Protein AF-A0AAV1Z9W9-F1 (afdb_monomer)

Organism: NCBI:txid280406

pLDDT: mean 79.76, std 20.32, range [26.27, 97.75]

Sequence (207 aa):
MHVKSSRESFGFSMNRQCDILSGLMAEARPITIDEACSLRYLLFGNLKKTFTSGWTEQSFHFRSVPPYGFFQKRPGPCGVLAAVQAFVIYELLYGPSRIKADSGIIKLTQNEKRDALARALTSILWQAGDGTNALVAIRSRRIVLNAPPTTDILEPDGILEYVKLIYFECKVCLLDYYRNFINQVQDLILQRSREQRIISLQVRRFI

InterPro domains:
  IPR025257 Deubiquitinating enzyme MINDY-3/4, conserved domain [PF13898] (40-175)
  IPR025257 Deubiquitinating enzyme MINDY-3/4, conserved domain [SM01174] (40-203)
  IPR039785 Deubiquitinating enzyme MINDY-3/4 [PTHR12473] (27-185)

Secondary structure (DSSP, 8-state):
-------------------HHHHHT---EEPPHHHHHHHHHHHHSSSS----HHHHT---PBPSSSTTPBPP-SSSTHHHHHHHHHHHHHHHHHSTT----BTTB----HHHHHHHHHHHHHHHHHHHTTTT-EEEEEE-SS------TT-TTS---SSGGGEEEEEES-HHHHHHHHHHHHHHHHHHHHHHHHHHHHHHHHHTT--

Nearest PDB structures (foldseek):
  2ymv-assembly1_A  TM=3.187E-01  e=9.291E-01  Mycolicibacterium smegmatis
  1biq-assembly1_A  TM=4.189E-01  e=2.514E+00  Escherichia coli
  7r31-assembly1_A  TM=2.857E-01  e=2.086E+00  Synechocystis sp. PCC 6803

Radius of gyration: 21.31 Å; Cα contacts (8 Å, |Δi|>4): 218; chains: 1; bounding box: 41×89×51 Å

Foldseek 3Di:
DDDDDDPPDPPPDDDPPPPLVVLVPQDWAADEPVNLQVVCCVVPVAQADEDDPQVVVDDQDADPVVRLAGDRDDPDCVVVRVQLSVQLVCCCCPNPPHFDDDPNRDDDDPLSSQLSSLLSVLVVQCVVVVVFKGKDKDFAPDFRHDDDPPDPRHDDHVRSRGIIIGIGRDSVSSSVNSSVVSVVVVVVVVVVVVVVVVVVVVVVVVD

Mean predicted aligned error: 10.63 Å

Solvent-accessible surface area (backbone atoms only — not comparable to full-atom values): 12298 Å² total; per-residue (Å²): 139,84,85,81,83,81,79,80,77,82,75,79,72,80,77,79,79,71,52,65,66,58,41,71,58,45,70,68,41,58,43,51,63,67,58,50,48,52,51,34,29,72,76,62,77,32,45,74,64,71,83,51,70,37,52,76,74,53,64,98,40,66,32,83,77,60,56,84,37,73,54,78,90,46,74,78,44,57,65,62,50,51,55,51,45,52,38,25,52,46,32,36,66,71,33,98,76,39,64,78,66,58,94,82,52,80,83,75,55,73,64,58,53,50,51,21,46,20,48,24,54,36,52,54,43,28,53,76,38,78,72,54,30,35,76,46,81,42,80,49,99,52,81,48,42,81,66,68,97,79,60,88,68,59,58,91,72,89,49,67,42,18,25,25,37,29,68,34,76,39,71,66,30,45,30,53,46,37,44,51,51,56,51,52,56,49,52,54,52,52,49,53,53,49,51,54,49,51,52,54,53,50,56,65,73,76,110

Structure (mmCIF, N/CA/C/O backbone):
data_AF-A0AAV1Z9W9-F1
#
_entry.id   AF-A0AAV1Z9W9-F1
#
loop_
_atom_site.group_PDB
_atom_site.id
_atom_site.type_symbol
_atom_site.label_atom_id
_atom_site.label_alt_id
_atom_site.label_comp_id
_atom_site.label_asym_id
_atom_site.label_entity_id
_atom_site.label_seq_id
_atom_site.pdbx_PDB_ins_code
_atom_site.Cartn_x
_atom_site.Cartn_y
_atom_site.Cartn_z
_atom_site.occupancy
_atom_site.B_iso_or_equiv
_atom_site.auth_seq_id
_atom_site.auth_comp_id
_atom_site.auth_asym_id
_atom_site.auth_atom_id
_atom_site.pdbx_PDB_model_num
ATOM 1 N N . MET A 1 1 ? 9.366 -48.256 -18.943 1.00 37.31 1 MET A N 1
ATOM 2 C CA . MET A 1 1 ? 9.299 -47.086 -18.039 1.00 37.31 1 MET A CA 1
ATOM 3 C C . MET A 1 1 ? 8.932 -45.869 -18.874 1.00 37.31 1 MET A C 1
ATOM 5 O O . MET A 1 1 ? 9.774 -45.363 -19.598 1.00 37.31 1 MET A O 1
ATOM 9 N N . HIS A 1 2 ? 7.658 -45.474 -18.860 1.00 29.12 2 HIS A N 1
ATOM 10 C CA . HIS A 1 2 ? 7.155 -44.305 -19.586 1.00 29.12 2 HIS A CA 1
ATOM 11 C C . HIS A 1 2 ? 6.972 -43.159 -18.588 1.00 29.12 2 HIS A C 1
ATOM 13 O O . HIS A 1 2 ? 6.114 -43.241 -17.712 1.00 29.12 2 HIS A O 1
ATOM 19 N N . VAL A 1 3 ? 7.774 -42.103 -18.714 1.00 33.38 3 VAL A N 1
ATOM 20 C CA . VAL A 1 3 ? 7.590 -40.860 -17.956 1.00 33.38 3 VAL A CA 1
ATOM 21 C C . VAL A 1 3 ? 6.550 -40.020 -18.697 1.00 33.38 3 VAL A C 1
ATOM 23 O O . VAL A 1 3 ? 6.797 -39.558 -19.810 1.00 33.38 3 VAL A O 1
ATOM 26 N N . LYS A 1 4 ? 5.359 -39.858 -18.109 1.00 31.11 4 LYS A N 1
ATOM 27 C CA . LYS A 1 4 ? 4.354 -38.902 -18.589 1.00 31.11 4 LYS A CA 1
ATOM 28 C C . LYS A 1 4 ? 4.806 -37.492 -18.205 1.00 31.11 4 LYS A C 1
ATOM 30 O O . LYS A 1 4 ? 4.920 -37.178 -17.027 1.00 31.11 4 LYS A O 1
ATOM 35 N N . SER A 1 5 ? 5.056 -36.660 -19.213 1.00 32.72 5 SER A N 1
ATOM 36 C CA . SER A 1 5 ? 5.197 -35.211 -19.074 1.00 32.72 5 SER A CA 1
ATOM 37 C C . SER A 1 5 ? 3.798 -34.605 -18.951 1.00 32.72 5 SER A C 1
ATOM 39 O O . SER A 1 5 ? 3.065 -34.505 -19.935 1.00 32.72 5 SER A O 1
ATOM 41 N N . SER A 1 6 ? 3.396 -34.253 -17.734 1.00 30.22 6 SER A N 1
ATOM 42 C CA . SER A 1 6 ? 2.201 -33.456 -17.468 1.00 30.22 6 SER A CA 1
ATOM 43 C C . SER A 1 6 ? 2.524 -31.984 -17.729 1.00 30.22 6 SER A C 1
ATOM 45 O O . SER A 1 6 ? 3.138 -31.303 -16.914 1.00 30.22 6 SER A O 1
ATOM 47 N N . ARG A 1 7 ? 2.111 -31.486 -18.899 1.00 31.86 7 ARG A N 1
ATOM 48 C CA . ARG A 1 7 ? 1.869 -30.056 -19.099 1.00 31.86 7 ARG A CA 1
ATOM 49 C C . ARG A 1 7 ? 0.566 -29.724 -18.385 1.00 31.86 7 ARG A C 1
ATOM 51 O O . ARG A 1 7 ? -0.509 -29.993 -18.913 1.00 31.86 7 ARG A O 1
ATOM 58 N N . GLU A 1 8 ? 0.667 -29.175 -17.184 1.00 29.28 8 GLU A N 1
ATOM 59 C CA . GLU A 1 8 ? -0.458 -28.510 -16.537 1.00 29.28 8 GLU A CA 1
ATOM 60 C C . GLU A 1 8 ? -0.746 -27.218 -17.304 1.00 29.28 8 GLU A C 1
ATOM 62 O O . GLU A 1 8 ? -0.033 -26.217 -17.228 1.00 29.28 8 GLU A O 1
ATOM 67 N N . SER A 1 9 ? -1.774 -27.277 -18.140 1.00 28.89 9 SER A N 1
ATOM 68 C CA . SER A 1 9 ? -2.405 -26.116 -18.741 1.00 28.89 9 SER A CA 1
ATOM 69 C C . SER A 1 9 ? -3.060 -25.293 -17.633 1.00 28.89 9 SER A C 1
ATOM 71 O O . SER A 1 9 ? -4.091 -25.692 -17.093 1.00 28.89 9 SER A O 1
ATOM 73 N N . PHE A 1 10 ? -2.464 -24.142 -17.312 1.00 30.64 10 PHE A N 1
ATOM 74 C CA . PHE A 1 10 ? -3.094 -23.080 -16.530 1.00 30.64 10 PHE A CA 1
ATOM 75 C C . PHE A 1 10 ? -4.369 -22.632 -17.250 1.00 30.64 10 PHE A C 1
ATOM 77 O O . PHE A 1 10 ? -4.333 -21.828 -18.183 1.00 30.64 10 PHE A O 1
ATOM 84 N N . GLY A 1 11 ? -5.500 -23.202 -16.841 1.00 26.27 11 GLY A N 1
ATOM 85 C CA . GLY A 1 11 ? -6.818 -22.767 -17.267 1.00 26.27 11 GLY A CA 1
ATOM 86 C C . GLY A 1 11 ? -7.056 -21.346 -16.773 1.00 26.27 11 GLY A C 1
ATOM 87 O O . GLY A 1 11 ? -7.302 -21.127 -15.590 1.00 26.27 11 GLY A O 1
ATOM 88 N N . PHE A 1 12 ? -6.978 -20.379 -17.685 1.00 31.48 12 PHE A N 1
ATOM 89 C CA . PHE A 1 12 ? -7.549 -19.051 -17.493 1.00 31.48 12 PHE A CA 1
ATOM 90 C C . PHE A 1 12 ? -9.068 -19.221 -17.356 1.00 31.48 12 PHE A C 1
ATOM 92 O O . PHE A 1 12 ? -9.789 -19.309 -18.349 1.00 31.48 12 PHE A O 1
ATOM 99 N N . SER A 1 13 ? -9.548 -19.338 -16.117 1.00 31.44 13 SER A N 1
ATOM 100 C CA . SER A 1 13 ? -10.978 -19.286 -15.819 1.00 31.44 13 SER A CA 1
ATOM 101 C C . SER A 1 13 ? -11.508 -17.904 -16.205 1.00 31.44 13 SER A C 1
ATOM 103 O O . SER A 1 13 ? -10.892 -16.882 -15.892 1.00 31.44 13 SER A O 1
ATOM 105 N N . MET A 1 14 ? -12.606 -17.895 -16.960 1.00 33.16 14 MET A N 1
ATOM 106 C CA . MET A 1 14 ? -13.159 -16.725 -17.635 1.00 33.16 14 MET A CA 1
ATOM 107 C C . MET A 1 14 ? -13.434 -15.563 -16.671 1.00 33.16 14 MET A C 1
ATOM 109 O O . MET A 1 14 ? -14.114 -15.703 -15.655 1.00 33.16 14 MET A O 1
ATOM 113 N N . ASN A 1 15 ? -12.916 -14.399 -17.066 1.00 38.59 15 ASN A N 1
ATOM 114 C CA . ASN A 1 15 ? -13.171 -13.075 -16.511 1.00 38.59 15 ASN A CA 1
ATOM 115 C C . ASN A 1 15 ? -14.667 -12.852 -16.229 1.00 38.59 15 ASN A C 1
ATOM 117 O O . ASN A 1 15 ? -15.472 -12.770 -17.157 1.00 38.59 15 ASN A O 1
ATOM 121 N N . ARG A 1 16 ? -15.020 -12.597 -14.964 1.00 45.50 16 ARG A N 1
ATOM 122 C CA . ARG A 1 16 ? -16.050 -11.590 -14.690 1.00 45.50 16 ARG A CA 1
ATOM 123 C C . ARG A 1 16 ? -15.409 -10.258 -15.052 1.00 45.50 16 ARG A C 1
ATOM 125 O O . ARG A 1 16 ? -14.427 -9.869 -14.424 1.00 45.50 16 ARG A O 1
ATOM 132 N N . GLN A 1 17 ? -15.884 -9.618 -16.112 1.00 46.59 17 GLN A N 1
ATOM 133 C CA . GLN A 1 17 ? -15.401 -8.304 -16.517 1.00 46.59 17 GLN A CA 1
ATOM 134 C C . GLN A 1 17 ? -15.659 -7.336 -15.346 1.00 46.59 17 GLN A C 1
ATOM 136 O O . GLN A 1 17 ? -16.798 -6.951 -15.105 1.00 46.59 17 GLN A O 1
ATOM 141 N N . CYS A 1 18 ? -14.632 -7.015 -14.551 1.00 54.12 18 CYS A N 1
ATOM 142 C CA . CYS A 1 18 ? -14.714 -5.909 -13.596 1.00 54.12 18 CYS A CA 1
ATOM 143 C C . CYS A 1 18 ? -14.813 -4.651 -14.446 1.00 54.12 18 CYS A C 1
ATOM 145 O O . CYS A 1 18 ? -13.863 -4.319 -15.160 1.00 54.12 18 CYS A O 1
ATOM 147 N N . ASP A 1 19 ? -15.964 -3.987 -14.421 1.00 59.06 19 ASP A N 1
ATOM 148 C CA . ASP A 1 19 ? -16.065 -2.661 -15.007 1.00 59.06 19 ASP A CA 1
ATOM 149 C C . ASP A 1 19 ? -15.018 -1.774 -14.333 1.00 59.06 19 ASP A C 1
ATOM 151 O O . ASP A 1 19 ? -15.018 -1.585 -13.121 1.00 59.06 19 ASP A O 1
ATOM 155 N N . ILE A 1 20 ? -14.092 -1.227 -15.117 1.00 54.41 20 ILE A N 1
ATOM 156 C CA . ILE A 1 20 ? -12.975 -0.406 -14.618 1.00 54.41 20 ILE A CA 1
ATOM 157 C C . ILE A 1 20 ? -13.491 0.753 -13.739 1.00 54.41 20 ILE A C 1
ATOM 159 O O . ILE A 1 20 ? -12.839 1.159 -12.777 1.00 54.41 20 ILE A O 1
ATOM 163 N N . LEU A 1 21 ? -14.704 1.241 -14.026 1.00 49.94 21 LEU A N 1
ATOM 164 C CA . LEU A 1 21 ? -15.408 2.249 -13.235 1.00 49.94 21 LEU A CA 1
ATOM 165 C C . LEU A 1 21 ? -15.838 1.740 -11.849 1.00 49.94 21 LEU A C 1
ATOM 167 O O . LEU A 1 21 ? -15.717 2.488 -10.883 1.00 49.94 21 LEU A O 1
ATOM 171 N N . SER A 1 22 ? -16.283 0.487 -11.715 1.00 53.53 22 SER A N 1
ATOM 172 C CA . SER A 1 22 ? -16.711 -0.072 -10.423 1.00 53.53 22 SER A CA 1
ATOM 173 C C . SER A 1 22 ? -15.526 -0.290 -9.479 1.00 53.53 22 SER A C 1
ATOM 175 O O . SER A 1 22 ? -15.623 0.006 -8.291 1.00 53.53 22 SER A O 1
ATOM 177 N N . GLY A 1 23 ? -14.368 -0.680 -10.020 1.00 51.91 23 GLY A N 1
ATOM 178 C CA . GLY A 1 23 ? -13.108 -0.754 -9.279 1.00 51.91 23 GLY A CA 1
ATOM 179 C C . GLY A 1 23 ? -12.612 0.593 -8.754 1.00 51.91 23 GLY A C 1
ATOM 180 O O . GLY A 1 23 ? -12.078 0.679 -7.649 1.00 51.91 23 GLY A O 1
ATOM 181 N N . LEU A 1 24 ? -12.816 1.660 -9.531 1.00 53.44 24 LEU A N 1
ATOM 182 C CA . LEU A 1 24 ? -12.462 3.025 -9.141 1.00 53.44 24 LEU A CA 1
ATOM 183 C C . LEU A 1 24 ? -13.408 3.602 -8.071 1.00 53.44 24 LEU A C 1
ATOM 185 O O . LEU A 1 24 ? -13.026 4.516 -7.342 1.00 53.44 24 LEU A O 1
ATOM 189 N N . MET A 1 25 ? -14.630 3.069 -7.989 1.00 53.16 25 MET A N 1
ATOM 190 C CA . MET A 1 25 ? -15.693 3.492 -7.073 1.00 53.16 25 MET A CA 1
ATOM 191 C C . MET A 1 25 ? -15.834 2.596 -5.838 1.00 53.16 25 MET A C 1
ATOM 193 O O . MET A 1 25 ? -16.816 2.736 -5.111 1.00 53.16 25 MET A O 1
ATOM 197 N N . ALA A 1 26 ? -14.883 1.691 -5.582 1.00 64.75 26 ALA A N 1
ATOM 198 C CA . ALA A 1 26 ? -14.924 0.835 -4.403 1.00 64.75 26 ALA A CA 1
ATOM 199 C C . ALA A 1 26 ? -15.064 1.696 -3.131 1.00 64.75 26 ALA A C 1
ATOM 201 O O . ALA A 1 26 ? -14.212 2.535 -2.816 1.00 64.75 26 ALA A O 1
ATOM 202 N N . GLU A 1 27 ? -16.193 1.537 -2.440 1.00 81.62 27 GLU A N 1
ATOM 203 C CA . GLU A 1 27 ? -16.580 2.427 -1.354 1.00 81.62 27 GLU A CA 1
ATOM 204 C C . GLU A 1 27 ? -15.666 2.208 -0.143 1.00 81.62 27 GLU A C 1
ATOM 206 O O . GLU A 1 27 ? -15.513 1.098 0.371 1.00 81.62 27 GLU A O 1
ATOM 211 N N . ALA A 1 28 ? -15.017 3.282 0.306 1.00 91.62 28 ALA A N 1
ATOM 212 C CA . ALA A 1 28 ? -14.091 3.220 1.425 1.00 91.62 28 ALA A CA 1
ATOM 213 C C . ALA A 1 28 ? -14.853 3.281 2.754 1.00 91.62 28 ALA A C 1
ATOM 215 O O . ALA A 1 28 ? -15.375 4.341 3.124 1.00 91.62 28 ALA A O 1
ATOM 216 N N . ARG A 1 29 ? -14.837 2.190 3.522 1.00 94.50 29 ARG A N 1
ATOM 217 C CA . ARG A 1 29 ? -15.412 2.158 4.875 1.00 94.50 29 ARG A CA 1
ATOM 218 C C . ARG A 1 29 ? -14.365 2.472 5.944 1.00 94.50 29 ARG A C 1
ATOM 220 O O . ARG A 1 29 ? -13.191 2.176 5.736 1.00 94.50 29 ARG A O 1
ATOM 227 N N . PRO A 1 30 ? -14.732 3.041 7.099 1.00 95.69 30 PRO A N 1
ATOM 228 C CA . PRO A 1 30 ? -13.827 3.101 8.243 1.00 95.69 30 PRO A CA 1
ATOM 229 C C . PRO A 1 30 ? -13.348 1.708 8.681 1.00 95.69 30 PRO A C 1
ATOM 231 O O . PRO A 1 30 ? -14.081 0.721 8.545 1.00 95.69 30 PRO A O 1
ATOM 234 N N . ILE A 1 31 ? -12.129 1.634 9.221 1.00 94.69 31 ILE A N 1
ATOM 235 C CA . ILE A 1 31 ? -11.694 0.457 9.981 1.00 94.69 31 ILE A CA 1
ATOM 236 C C . ILE A 1 31 ? -12.527 0.340 11.266 1.00 94.69 31 ILE A C 1
ATOM 238 O O . ILE A 1 31 ? -12.870 1.347 11.890 1.00 94.69 31 ILE A O 1
ATOM 242 N N . THR A 1 32 ? -12.875 -0.883 11.652 1.00 93.94 32 THR A N 1
ATOM 243 C CA . THR A 1 32 ? -13.558 -1.155 12.925 1.00 93.94 32 THR A CA 1
ATOM 244 C C . THR A 1 32 ? -12.565 -1.200 14.091 1.00 93.94 32 THR A C 1
ATOM 246 O O . THR A 1 32 ? -11.359 -1.351 13.891 1.00 93.94 32 THR A O 1
ATOM 249 N N . ILE A 1 33 ? -13.059 -1.092 15.329 1.00 92.00 33 ILE A N 1
ATOM 250 C CA . ILE A 1 33 ? -12.213 -1.215 16.529 1.00 92.00 33 ILE A CA 1
ATOM 251 C C . ILE A 1 33 ? -11.564 -2.597 16.597 1.00 92.00 33 ILE A C 1
ATOM 253 O O . ILE A 1 33 ? -10.375 -2.686 16.895 1.00 92.00 33 ILE A O 1
ATOM 257 N N . ASP A 1 34 ? -12.307 -3.657 16.285 1.00 92.56 34 ASP A N 1
ATOM 258 C CA . ASP A 1 34 ? -11.795 -5.028 16.340 1.00 92.56 34 ASP A CA 1
ATOM 259 C C . ASP A 1 34 ? -10.692 -5.259 15.302 1.00 92.56 34 ASP A C 1
ATOM 261 O O . ASP A 1 34 ? -9.654 -5.843 15.619 1.00 92.56 34 ASP A O 1
ATOM 265 N N . GLU A 1 35 ? -10.857 -4.737 14.081 1.00 94.56 35 GLU A N 1
ATOM 266 C CA 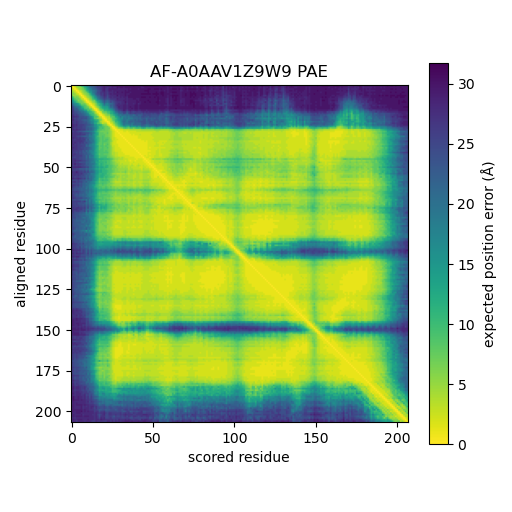. GLU A 1 35 ? -9.808 -4.755 13.054 1.00 94.56 35 GLU A CA 1
ATOM 267 C C . GLU A 1 35 ? -8.584 -3.941 13.484 1.00 94.56 35 GLU A C 1
ATOM 269 O O . GLU A 1 35 ? -7.454 -4.396 13.313 1.00 94.56 35 GLU A O 1
ATOM 274 N N . ALA A 1 36 ? -8.789 -2.759 14.074 1.00 93.38 36 ALA A N 1
ATOM 275 C CA . ALA A 1 36 ? -7.705 -1.916 14.569 1.00 93.38 36 ALA A CA 1
ATOM 276 C C . ALA A 1 36 ? -6.926 -2.602 15.707 1.00 93.38 36 ALA A C 1
ATOM 278 O O . ALA A 1 36 ? -5.693 -2.615 15.688 1.00 93.38 36 ALA A O 1
ATOM 279 N N . CYS A 1 37 ? -7.626 -3.226 16.659 1.00 92.69 37 CYS A N 1
ATOM 280 C CA . CYS A 1 37 ? -7.020 -3.985 17.752 1.00 92.69 37 CYS A CA 1
ATOM 281 C C . CYS A 1 37 ? -6.270 -5.211 17.227 1.00 92.69 37 CYS A C 1
ATOM 283 O O . CYS A 1 37 ? -5.114 -5.426 17.592 1.00 92.69 37 CYS A O 1
ATOM 285 N N . SER A 1 38 ? -6.890 -5.976 16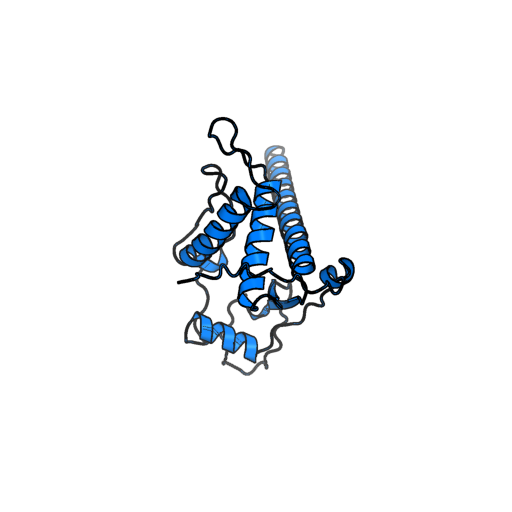.327 1.00 94.56 38 SER A N 1
ATOM 286 C CA . SER A 1 38 ? -6.279 -7.162 15.719 1.00 94.56 38 SER A CA 1
ATOM 287 C C . SER A 1 38 ? -5.021 -6.799 14.938 1.00 94.56 38 SER A C 1
ATOM 289 O O . SER A 1 38 ? -3.984 -7.435 15.112 1.00 94.56 38 SER A O 1
ATOM 291 N N . LEU A 1 39 ? -5.070 -5.730 14.138 1.00 93.12 39 LEU A N 1
ATOM 292 C CA . LEU A 1 39 ? -3.916 -5.230 13.396 1.00 93.12 39 LEU A CA 1
ATOM 293 C C . LEU A 1 39 ? -2.799 -4.777 14.342 1.00 93.12 39 LEU A C 1
ATOM 295 O O . LEU A 1 39 ? -1.636 -5.124 14.137 1.00 93.12 39 LEU A O 1
ATOM 299 N N . ARG A 1 40 ? -3.131 -4.033 15.403 1.00 92.38 40 ARG A N 1
ATOM 300 C CA . ARG A 1 40 ? -2.136 -3.566 16.374 1.00 92.38 40 ARG A CA 1
ATOM 301 C C . ARG A 1 40 ? -1.478 -4.729 17.113 1.00 92.38 40 ARG A C 1
ATOM 303 O O . ARG A 1 40 ? -0.255 -4.754 17.260 1.00 92.38 40 ARG A O 1
ATOM 310 N N . TYR A 1 41 ? -2.272 -5.710 17.529 1.00 94.12 41 TYR A N 1
ATOM 311 C CA . TYR A 1 41 ? -1.766 -6.906 18.185 1.00 94.12 41 TYR A CA 1
ATOM 312 C C . TYR A 1 41 ? -0.906 -7.753 17.241 1.00 94.12 41 TYR A C 1
ATOM 314 O O . TYR A 1 41 ? 0.173 -8.180 17.635 1.00 94.12 41 TYR A O 1
ATOM 322 N N . LEU A 1 42 ? -1.314 -7.926 15.982 1.00 94.50 42 LEU A N 1
ATOM 323 C CA . LEU A 1 42 ? -0.531 -8.642 14.972 1.00 94.50 42 LEU A CA 1
ATOM 324 C C . LEU A 1 42 ? 0.852 -8.011 14.760 1.00 94.50 42 LEU A C 1
ATOM 326 O O . LEU A 1 42 ? 1.848 -8.719 14.643 1.00 94.50 42 LEU A O 1
ATOM 330 N N . LEU A 1 43 ? 0.921 -6.679 14.722 1.00 90.25 43 LEU A N 1
ATOM 331 C CA . LEU A 1 43 ? 2.162 -5.954 14.448 1.00 90.25 43 LEU A CA 1
ATOM 332 C C . LEU A 1 43 ? 3.114 -5.894 15.648 1.00 90.25 43 LEU A C 1
ATOM 334 O O . LEU A 1 43 ? 4.330 -5.898 15.460 1.00 90.25 43 LEU A O 1
ATOM 338 N N . PHE A 1 44 ? 2.584 -5.801 16.871 1.00 91.81 44 PHE A N 1
ATOM 339 C CA . PHE A 1 44 ? 3.395 -5.483 18.053 1.00 91.81 44 PHE A CA 1
ATOM 340 C C . PHE A 1 44 ? 3.263 -6.471 19.219 1.00 91.81 44 PHE A C 1
ATOM 342 O O . PHE A 1 44 ? 3.957 -6.306 20.228 1.00 91.81 44 PHE A O 1
ATOM 349 N N . GLY A 1 45 ? 2.354 -7.446 19.131 1.00 94.06 45 GLY A N 1
ATOM 350 C CA . GLY A 1 45 ? 1.951 -8.326 20.237 1.00 94.06 45 GLY A CA 1
ATOM 351 C C . GLY A 1 45 ? 1.305 -7.579 21.409 1.00 94.06 45 GLY A C 1
ATOM 352 O O . GLY A 1 45 ? 1.225 -8.105 22.517 1.00 94.06 45 GLY A O 1
ATOM 353 N N . ASN A 1 46 ? 0.938 -6.307 21.214 1.00 91.94 46 ASN A N 1
ATOM 354 C CA . ASN A 1 46 ? 0.549 -5.394 22.282 1.00 91.94 46 ASN A CA 1
ATOM 355 C C . ASN A 1 46 ? -0.263 -4.211 21.724 1.00 91.94 46 ASN A C 1
ATOM 357 O O . ASN A 1 46 ? 0.160 -3.574 20.762 1.00 91.94 46 ASN A O 1
ATOM 361 N N . LEU A 1 47 ? -1.393 -3.886 22.359 1.00 90.38 47 LEU A N 1
ATOM 362 C CA . LEU A 1 47 ? -2.313 -2.828 21.906 1.00 90.38 47 LEU A CA 1
ATOM 363 C C . LEU A 1 47 ? -1.843 -1.396 22.230 1.00 90.38 47 LEU A C 1
ATOM 365 O O . LEU A 1 47 ? -2.331 -0.432 21.645 1.00 90.38 47 LEU A O 1
ATOM 369 N N . LYS A 1 48 ? -0.883 -1.250 23.146 1.00 89.00 48 LYS A N 1
ATOM 370 C CA . LYS A 1 48 ? -0.336 0.032 23.613 1.00 89.00 48 LYS A CA 1
ATOM 371 C C . LYS A 1 48 ? 0.892 0.489 22.820 1.00 89.00 48 LYS A C 1
ATOM 373 O O . LYS A 1 48 ? 1.215 1.670 22.810 1.00 89.00 48 LYS A O 1
ATOM 378 N N . LYS A 1 49 ? 1.592 -0.428 22.145 1.00 89.75 49 LYS A N 1
ATOM 379 C CA . LYS A 1 49 ? 2.739 -0.089 21.283 1.00 89.75 49 LYS A CA 1
ATOM 380 C C . LYS A 1 49 ? 2.271 0.538 19.971 1.00 89.75 49 LYS A C 1
ATOM 382 O O . LYS A 1 49 ? 1.193 0.208 19.488 1.00 89.75 49 LYS A O 1
ATOM 387 N N . THR A 1 50 ? 3.086 1.415 19.391 1.00 88.19 50 THR A N 1
ATOM 388 C CA . THR A 1 50 ? 2.789 2.161 18.156 1.00 88.19 50 THR A CA 1
ATOM 389 C C . THR A 1 50 ? 3.977 2.131 17.190 1.00 88.19 50 THR A C 1
ATOM 391 O O . THR A 1 50 ? 5.088 1.725 17.547 1.00 88.19 50 THR A O 1
ATOM 394 N N . PHE A 1 51 ? 3.753 2.552 15.941 1.00 84.62 51 PHE A N 1
ATOM 395 C CA . PHE A 1 51 ? 4.824 2.684 14.954 1.00 84.62 51 PHE A CA 1
ATOM 396 C C . PHE A 1 51 ? 5.841 3.752 15.367 1.00 84.62 51 PHE A C 1
ATOM 398 O O . PHE A 1 51 ? 5.484 4.860 15.761 1.00 84.62 51 PHE A O 1
ATOM 405 N N . THR A 1 52 ? 7.130 3.447 15.206 1.00 86.94 52 THR A N 1
ATOM 406 C CA . THR A 1 52 ? 8.191 4.436 15.427 1.00 86.94 52 THR A CA 1
ATOM 407 C C . THR A 1 52 ? 8.245 5.447 14.284 1.00 86.94 52 THR A C 1
ATOM 409 O O . THR A 1 52 ? 7.774 5.194 13.172 1.00 86.94 52 THR A O 1
ATOM 412 N N . SER A 1 53 ? 8.915 6.574 14.517 1.00 84.94 53 SER A N 1
ATOM 413 C CA . SER A 1 53 ? 9.140 7.596 13.489 1.00 84.94 53 SER A CA 1
ATOM 414 C C . SER A 1 53 ? 9.867 7.066 12.244 1.00 84.94 53 SER A C 1
ATOM 416 O O . SER A 1 53 ? 9.681 7.579 11.144 1.00 84.94 53 SER A O 1
ATOM 418 N N . GLY A 1 54 ? 10.660 5.995 12.384 1.00 84.56 54 GLY A N 1
ATOM 419 C CA . GLY A 1 54 ? 11.285 5.315 11.249 1.00 84.56 54 GLY A CA 1
ATOM 420 C C . GLY A 1 54 ? 10.279 4.681 10.285 1.00 84.56 54 GLY A C 1
ATOM 421 O O . GLY A 1 54 ? 10.544 4.632 9.089 1.00 84.56 54 GLY A O 1
ATOM 422 N N . TRP A 1 55 ? 9.116 4.255 10.780 1.00 86.00 55 TRP A N 1
ATOM 423 C CA . TRP A 1 55 ? 8.022 3.740 9.959 1.00 86.00 55 TRP A CA 1
ATOM 424 C C . TRP A 1 55 ? 7.132 4.860 9.424 1.00 86.00 55 TRP A C 1
ATOM 426 O O . TRP A 1 55 ? 6.821 4.875 8.236 1.00 86.00 55 TRP A O 1
ATOM 436 N N . THR A 1 56 ? 6.750 5.819 10.271 1.00 87.00 56 THR A N 1
ATOM 437 C CA . THR A 1 56 ? 5.762 6.849 9.902 1.00 87.00 56 THR A CA 1
ATOM 438 C C . THR A 1 56 ? 6.302 7.907 8.937 1.00 87.00 56 TH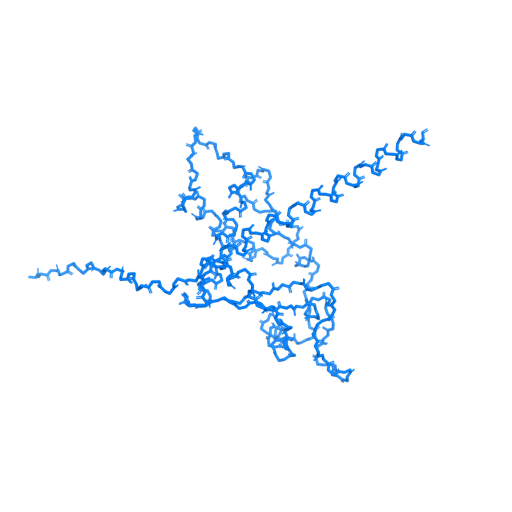R A C 1
ATOM 440 O O . THR A 1 56 ? 5.532 8.509 8.191 1.00 87.00 56 THR A O 1
ATOM 443 N N . GLU A 1 57 ? 7.620 8.112 8.894 1.00 87.44 57 GLU A N 1
ATOM 444 C CA . GLU A 1 57 ? 8.270 9.043 7.963 1.00 87.44 57 GLU A CA 1
ATOM 445 C C . GLU A 1 57 ? 8.755 8.368 6.662 1.00 87.44 57 GLU A C 1
ATOM 447 O O . GLU A 1 57 ? 9.272 9.050 5.762 1.00 87.44 57 GLU A O 1
ATOM 452 N N . GLN A 1 58 ? 8.621 7.042 6.537 1.00 89.81 58 GLN A N 1
ATOM 453 C CA . GLN A 1 58 ? 9.077 6.281 5.372 1.00 89.81 58 GLN A CA 1
ATOM 454 C C . GLN A 1 58 ? 8.033 6.285 4.243 1.00 89.81 58 GLN A C 1
ATOM 456 O O . GLN A 1 58 ? 6.828 6.278 4.458 1.00 89.81 58 GLN A O 1
ATOM 461 N N . SER A 1 59 ? 8.515 6.284 3.000 1.00 90.56 59 SER A N 1
ATOM 462 C CA . SER A 1 59 ? 7.699 6.124 1.787 1.00 90.56 59 SER A CA 1
ATOM 463 C C . SER A 1 59 ? 8.475 5.322 0.741 1.00 90.56 59 SER A C 1
ATOM 465 O O . SER A 1 59 ? 9.683 5.127 0.885 1.00 90.56 59 SER A O 1
ATOM 467 N N . PHE A 1 60 ? 7.826 4.867 -0.329 1.00 92.88 60 PHE A N 1
ATOM 468 C CA . PHE A 1 60 ? 8.522 4.238 -1.457 1.00 92.88 60 PHE A CA 1
ATOM 469 C C . PHE A 1 60 ? 9.148 5.308 -2.355 1.00 92.88 60 PHE A C 1
ATOM 471 O O . PHE A 1 60 ? 8.595 5.695 -3.382 1.00 92.88 60 PHE A O 1
ATOM 478 N N . HIS A 1 61 ? 10.296 5.832 -1.930 1.00 90.69 61 HIS A N 1
ATOM 479 C CA . HIS A 1 61 ? 11.040 6.835 -2.682 1.00 90.69 61 HIS A CA 1
ATOM 480 C C . HIS A 1 61 ? 12.211 6.190 -3.420 1.00 90.69 61 HIS A C 1
ATOM 482 O O . HIS A 1 61 ? 13.084 5.591 -2.794 1.00 90.69 61 HIS A O 1
ATOM 488 N N . PHE A 1 62 ? 12.247 6.325 -4.743 1.00 92.31 62 PHE A N 1
ATOM 489 C CA . PHE A 1 62 ? 13.352 5.826 -5.558 1.00 92.31 62 PHE A CA 1
ATOM 490 C C . PHE A 1 62 ? 14.594 6.708 -5.424 1.00 92.31 62 PHE A C 1
ATOM 492 O O . PHE A 1 62 ? 14.511 7.933 -5.409 1.00 92.31 62 PHE A O 1
ATOM 499 N N . ARG A 1 63 ? 15.764 6.079 -5.406 1.00 91.25 63 ARG A N 1
ATOM 500 C CA . ARG A 1 63 ? 17.063 6.747 -5.473 1.00 91.25 63 ARG A CA 1
ATOM 501 C C . ARG A 1 63 ? 17.333 7.259 -6.891 1.00 91.25 63 ARG A C 1
ATOM 503 O O . ARG A 1 63 ? 16.734 6.812 -7.874 1.00 91.25 63 ARG A O 1
ATOM 510 N N . SER A 1 64 ? 18.285 8.184 -6.999 1.00 87.31 64 SER A N 1
ATOM 511 C CA . SER A 1 64 ? 18.894 8.551 -8.282 1.00 87.31 64 SER A CA 1
ATOM 512 C C . SER A 1 64 ? 19.768 7.413 -8.812 1.00 87.31 64 SER A C 1
ATOM 514 O O . SER A 1 64 ? 19.664 7.059 -9.984 1.00 87.31 64 SER A O 1
ATOM 516 N N . VAL A 1 65 ? 20.576 6.809 -7.932 1.00 87.31 65 VAL A N 1
ATOM 517 C CA . VAL A 1 65 ? 21.494 5.709 -8.250 1.00 87.31 65 VAL A CA 1
ATOM 518 C C . VAL A 1 65 ? 21.492 4.655 -7.121 1.00 87.31 65 VAL A C 1
ATOM 520 O O . VAL A 1 65 ? 21.726 5.021 -5.962 1.00 87.31 65 VAL A O 1
ATOM 523 N N . PRO A 1 66 ? 21.246 3.362 -7.428 1.00 89.31 66 PRO A N 1
ATOM 524 C CA . PRO A 1 66 ? 20.661 2.883 -8.683 1.00 89.31 66 PRO A CA 1
ATOM 525 C C . PRO A 1 66 ? 19.200 3.362 -8.823 1.00 89.31 66 PRO A C 1
ATOM 527 O O . PRO A 1 66 ? 18.496 3.473 -7.817 1.00 89.31 66 PRO A O 1
ATOM 530 N N . PRO A 1 67 ? 18.706 3.629 -10.045 1.00 89.38 67 PRO A N 1
ATOM 531 C CA . PRO A 1 67 ? 17.412 4.286 -10.248 1.00 89.38 67 PRO A CA 1
ATOM 532 C C . PRO A 1 67 ? 16.203 3.411 -9.894 1.00 89.38 67 PRO A C 1
ATOM 534 O O . PRO A 1 67 ? 15.102 3.941 -9.752 1.00 89.38 67 PRO A O 1
ATOM 537 N N . TYR A 1 68 ? 16.402 2.101 -9.758 1.00 90.12 68 TYR A N 1
ATOM 538 C CA . TYR A 1 68 ? 15.392 1.142 -9.319 1.00 90.12 68 TYR A CA 1
ATOM 539 C C . TYR A 1 68 ? 15.388 0.923 -7.803 1.00 90.12 68 TYR A C 1
ATOM 541 O O . TYR A 1 68 ? 14.454 0.307 -7.314 1.00 90.12 68 TYR A O 1
ATOM 549 N N . GLY A 1 69 ? 16.391 1.404 -7.057 1.00 93.31 69 GLY A N 1
ATOM 550 C CA . GLY A 1 69 ? 16.510 1.164 -5.616 1.00 93.31 69 GLY A CA 1
ATOM 551 C C . GLY A 1 69 ? 15.705 2.149 -4.764 1.00 93.31 69 GLY A C 1
ATOM 552 O O . GLY A 1 69 ? 15.669 3.338 -5.074 1.00 93.31 69 GLY A O 1
ATOM 553 N N . PHE A 1 70 ? 15.124 1.692 -3.657 1.00 95.25 70 PHE A N 1
ATOM 554 C CA . PHE A 1 70 ? 14.474 2.542 -2.664 1.00 95.25 70 PHE A CA 1
ATOM 555 C C . PHE A 1 70 ? 15.469 3.196 -1.709 1.00 95.25 70 PHE A C 1
ATOM 557 O O . PHE A 1 70 ? 16.517 2.648 -1.364 1.00 95.25 70 PHE A O 1
ATOM 564 N N . PHE A 1 71 ? 15.115 4.398 -1.266 1.00 93.00 71 PHE A N 1
ATOM 565 C CA . PHE A 1 71 ? 15.805 5.122 -0.214 1.00 93.00 71 PHE A CA 1
ATOM 566 C C . PHE A 1 71 ? 15.191 4.786 1.147 1.00 93.00 71 PHE A C 1
ATOM 568 O O . PHE A 1 71 ? 14.011 5.050 1.389 1.00 93.00 71 PHE A O 1
ATOM 575 N N . GLN A 1 72 ? 16.002 4.242 2.050 1.00 91.94 72 GLN A N 1
ATOM 576 C CA . GLN A 1 72 ? 15.618 4.011 3.438 1.00 91.94 72 GLN A CA 1
ATOM 577 C C . GLN A 1 72 ? 16.100 5.177 4.305 1.00 91.94 72 GLN A C 1
ATOM 579 O O . GLN A 1 72 ? 17.297 5.449 4.364 1.00 91.94 72 GLN A O 1
ATOM 584 N N . LYS A 1 73 ? 15.172 5.853 4.990 1.00 89.31 73 LYS A N 1
ATOM 585 C CA . LYS A 1 73 ? 15.492 7.020 5.829 1.00 89.31 73 LYS A CA 1
ATOM 586 C C . LYS A 1 73 ? 16.077 6.635 7.186 1.00 89.31 73 LYS A C 1
ATOM 588 O O . LYS A 1 73 ? 17.004 7.281 7.660 1.00 89.31 73 LYS A O 1
ATOM 593 N N . ARG A 1 74 ? 15.498 5.620 7.834 1.00 89.25 74 ARG A N 1
ATOM 594 C CA . ARG A 1 74 ? 15.855 5.157 9.185 1.00 89.25 74 ARG A CA 1
ATOM 595 C C . ARG A 1 74 ? 15.762 3.626 9.279 1.00 89.25 74 ARG A C 1
ATOM 597 O O . ARG A 1 74 ? 15.133 3.008 8.418 1.00 89.25 74 ARG A O 1
ATOM 604 N N . PRO A 1 75 ? 16.376 2.987 10.291 1.00 87.00 75 PRO A N 1
ATOM 605 C CA . PRO A 1 75 ? 16.152 1.572 10.600 1.00 87.00 75 PRO A CA 1
ATOM 606 C C . PRO A 1 75 ? 14.676 1.270 10.909 1.00 87.00 75 PRO A C 1
ATOM 608 O O . PRO A 1 75 ? 13.926 2.170 11.286 1.00 87.00 75 PRO A O 1
ATOM 611 N N . GLY A 1 76 ? 14.260 0.008 10.761 1.00 86.44 76 GLY A N 1
ATOM 612 C CA . GLY A 1 76 ? 12.882 -0.436 11.023 1.00 86.44 76 GLY A CA 1
ATOM 613 C C . GLY A 1 76 ? 12.170 -0.979 9.779 1.00 86.44 76 GLY A C 1
ATOM 614 O O . GLY A 1 76 ? 11.958 -2.186 9.704 1.00 86.44 76 GLY A O 1
ATOM 615 N N . PRO A 1 77 ? 11.852 -0.148 8.768 1.00 89.38 77 PRO A N 1
ATOM 616 C CA . PRO A 1 77 ? 11.053 -0.569 7.614 1.00 89.38 77 PRO A CA 1
ATOM 617 C C . PRO A 1 77 ? 11.832 -1.374 6.559 1.00 89.38 77 PRO A C 1
ATOM 619 O O . PRO A 1 77 ? 11.268 -1.709 5.519 1.00 89.38 77 PRO A O 1
ATOM 622 N N . CYS A 1 78 ? 13.118 -1.681 6.779 1.00 91.56 78 CYS A N 1
ATOM 623 C CA . CYS A 1 78 ? 13.991 -2.320 5.785 1.00 91.56 78 CYS A CA 1
ATOM 624 C C . CYS A 1 78 ? 13.428 -3.635 5.234 1.00 91.56 78 CYS A C 1
ATOM 626 O O . CYS A 1 78 ? 13.533 -3.864 4.034 1.00 91.56 78 CYS A O 1
ATOM 628 N N . GLY A 1 79 ? 12.798 -4.463 6.074 1.00 91.44 79 GLY A N 1
ATOM 629 C CA . GLY A 1 79 ? 12.191 -5.725 5.640 1.00 91.44 79 GLY A CA 1
ATOM 630 C C . GLY A 1 79 ? 11.075 -5.509 4.616 1.00 91.44 79 GLY A C 1
ATOM 631 O O . GLY A 1 79 ? 11.081 -6.120 3.549 1.00 91.44 79 GLY A O 1
ATOM 632 N N . VAL A 1 80 ? 10.167 -4.567 4.889 1.00 92.50 80 VAL A N 1
ATOM 633 C CA . VAL A 1 80 ? 9.075 -4.217 3.965 1.00 92.50 80 VAL A CA 1
ATOM 634 C C . VAL A 1 80 ? 9.622 -3.550 2.704 1.00 92.50 80 VAL A C 1
ATOM 636 O O . VAL A 1 80 ? 9.210 -3.898 1.599 1.00 92.50 80 VAL A O 1
ATOM 639 N N . LEU A 1 81 ? 10.587 -2.635 2.839 1.00 95.25 81 LEU A N 1
ATOM 640 C CA . LEU A 1 81 ? 11.228 -1.999 1.686 1.00 95.25 81 LEU A CA 1
ATOM 641 C C . LEU A 1 81 ? 11.905 -3.030 0.781 1.00 95.25 81 LEU A C 1
ATOM 643 O O . LEU A 1 81 ? 11.718 -2.965 -0.428 1.00 95.25 81 LEU A O 1
ATOM 647 N N . ALA A 1 82 ? 12.650 -3.982 1.345 1.00 95.81 82 ALA A N 1
ATOM 648 C CA . ALA A 1 82 ? 13.340 -5.024 0.591 1.00 95.81 82 ALA A CA 1
ATOM 649 C C . ALA A 1 82 ? 12.358 -5.960 -0.129 1.00 95.81 82 ALA A C 1
ATOM 651 O O . ALA A 1 82 ? 12.564 -6.270 -1.302 1.00 95.81 82 ALA A O 1
ATOM 652 N N . ALA A 1 83 ? 11.266 -6.356 0.533 1.00 96.88 83 ALA A N 1
ATOM 653 C CA . ALA A 1 83 ? 10.227 -7.174 -0.083 1.00 96.88 83 ALA A CA 1
ATOM 654 C C . ALA A 1 83 ? 9.592 -6.453 -1.283 1.00 96.88 83 ALA A C 1
ATOM 656 O O . ALA A 1 83 ? 9.591 -6.980 -2.393 1.00 96.88 83 ALA A O 1
ATOM 657 N N . VAL A 1 84 ? 9.140 -5.207 -1.106 1.00 97.62 84 VAL A N 1
ATOM 658 C CA . VAL A 1 84 ? 8.556 -4.423 -2.210 1.00 97.62 84 VAL A CA 1
ATOM 659 C C . VAL A 1 84 ? 9.591 -4.168 -3.309 1.00 97.62 84 VAL A C 1
ATOM 661 O O . VAL A 1 84 ? 9.271 -4.249 -4.493 1.00 97.62 84 VAL A O 1
ATOM 664 N N . GLN A 1 85 ? 10.848 -3.918 -2.940 1.00 97.00 85 GLN A N 1
ATOM 665 C CA . GLN A 1 85 ? 11.950 -3.701 -3.876 1.00 97.00 85 GLN A CA 1
ATOM 666 C C . GLN A 1 85 ? 12.177 -4.904 -4.797 1.00 97.00 85 GLN A C 1
ATOM 668 O O . GLN A 1 85 ? 12.422 -4.713 -5.990 1.00 97.00 85 GLN A O 1
ATOM 673 N N . ALA A 1 86 ? 12.096 -6.125 -4.261 1.00 97.31 86 ALA A N 1
ATOM 674 C CA . ALA A 1 86 ? 12.247 -7.349 -5.039 1.00 97.31 86 ALA A CA 1
ATOM 675 C C . ALA A 1 86 ? 11.141 -7.478 -6.096 1.00 97.31 86 ALA A C 1
ATOM 677 O O . ALA A 1 86 ? 11.435 -7.732 -7.264 1.00 97.31 86 ALA A O 1
ATOM 678 N N . PHE A 1 87 ? 9.888 -7.207 -5.719 1.00 97.69 87 PHE A N 1
ATOM 679 C CA . PHE A 1 87 ? 8.763 -7.202 -6.657 1.00 97.69 87 PHE A CA 1
ATOM 680 C C . PHE A 1 87 ? 8.890 -6.100 -7.711 1.00 97.69 87 PHE A C 1
ATOM 682 O O . PHE A 1 87 ? 8.630 -6.348 -8.883 1.00 97.69 87 PHE A O 1
ATOM 689 N N . VAL A 1 88 ? 9.347 -4.902 -7.341 1.00 96.38 88 VAL A N 1
ATOM 690 C CA . VAL A 1 88 ? 9.598 -3.834 -8.321 1.00 96.38 88 VAL A CA 1
ATOM 691 C C . VAL A 1 88 ? 10.648 -4.261 -9.342 1.00 96.38 88 VAL A C 1
ATOM 693 O O . VAL A 1 88 ? 10.443 -4.077 -10.537 1.00 96.38 88 VAL A O 1
ATOM 696 N N . ILE A 1 89 ? 11.757 -4.858 -8.901 1.00 95.00 89 ILE A N 1
ATOM 697 C CA . ILE A 1 89 ? 12.792 -5.361 -9.815 1.00 95.00 89 ILE A CA 1
ATOM 698 C C . ILE A 1 89 ? 12.224 -6.465 -10.712 1.00 95.00 89 ILE A C 1
ATOM 700 O O . ILE A 1 89 ? 12.483 -6.461 -11.913 1.00 95.00 89 ILE A 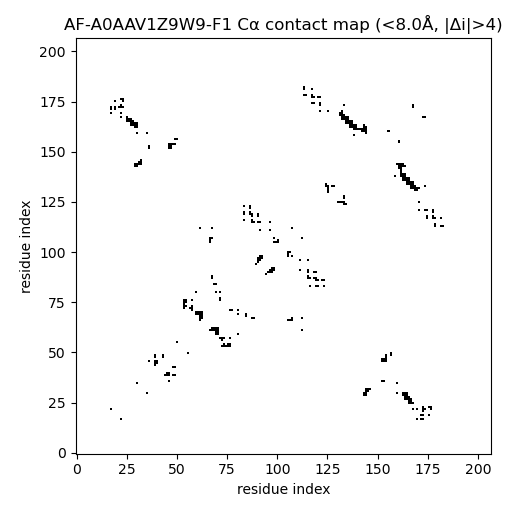O 1
ATOM 704 N N . TYR A 1 90 ? 11.416 -7.370 -10.157 1.00 95.38 90 TYR A N 1
ATOM 705 C CA . TYR A 1 90 ? 10.742 -8.406 -10.932 1.00 95.38 90 TYR A CA 1
ATOM 706 C C . TYR A 1 90 ? 9.862 -7.809 -12.042 1.00 95.38 90 TYR A C 1
ATOM 708 O O . TYR A 1 90 ? 10.011 -8.183 -13.203 1.00 95.38 90 TYR A O 1
ATOM 716 N N . GLU A 1 91 ? 9.012 -6.831 -11.723 1.00 95.06 91 GLU A N 1
ATOM 717 C CA . GLU A 1 91 ? 8.146 -6.155 -12.702 1.00 95.06 91 GLU A CA 1
ATOM 718 C C . GLU A 1 91 ? 8.953 -5.398 -13.769 1.00 95.06 91 GLU A C 1
ATOM 720 O O . GLU A 1 91 ? 8.578 -5.375 -14.941 1.00 95.06 91 GLU A O 1
ATOM 725 N N . LEU A 1 92 ? 10.097 -4.819 -13.400 1.00 92.56 92 LEU A N 1
ATOM 726 C CA . LEU A 1 92 ? 10.987 -4.136 -14.340 1.00 92.56 92 LEU A CA 1
ATOM 727 C C . LEU A 1 92 ? 11.715 -5.088 -15.299 1.00 92.56 92 LEU A C 1
ATOM 729 O O . LEU A 1 92 ? 12.003 -4.701 -16.430 1.00 92.56 92 LEU A O 1
ATOM 733 N N . LEU A 1 93 ? 12.032 -6.309 -14.868 1.00 90.81 93 LEU A N 1
ATOM 734 C CA . LEU A 1 93 ? 12.760 -7.288 -15.683 1.00 90.81 93 LEU A CA 1
ATOM 735 C C . LEU A 1 93 ? 11.827 -8.183 -16.506 1.00 90.81 93 LEU A C 1
ATOM 737 O O . LEU A 1 93 ? 12.128 -8.504 -17.656 1.00 90.81 93 LEU A O 1
ATOM 741 N N . TYR A 1 94 ? 10.694 -8.574 -15.926 1.00 91.06 94 TYR A N 1
ATOM 742 C CA . TYR A 1 94 ? 9.817 -9.616 -16.465 1.00 91.06 94 TYR A CA 1
ATOM 743 C C . TYR A 1 94 ? 8.381 -9.145 -16.704 1.00 91.06 94 TYR A C 1
ATOM 745 O O . TYR A 1 94 ? 7.598 -9.868 -17.320 1.00 91.06 94 TYR A O 1
ATOM 753 N N . GLY A 1 95 ? 8.022 -7.945 -16.247 1.00 87.62 95 GLY A N 1
ATOM 754 C CA . GLY A 1 95 ? 6.678 -7.411 -16.407 1.00 87.62 95 GLY A CA 1
ATOM 755 C C . GLY A 1 95 ? 6.352 -6.970 -17.842 1.00 87.62 95 GLY A C 1
ATOM 756 O O . GLY A 1 95 ? 7.204 -6.971 -18.741 1.00 87.62 95 GLY A O 1
ATOM 757 N N . PRO A 1 96 ? 5.100 -6.535 -18.080 1.00 83.50 96 PRO A N 1
ATOM 758 C CA . PRO A 1 96 ? 4.638 -6.104 -19.403 1.00 83.50 96 PRO A CA 1
ATOM 759 C C . PRO A 1 96 ? 5.439 -4.926 -19.971 1.00 83.50 96 PRO A C 1
ATOM 761 O O . PRO A 1 96 ? 5.638 -4.836 -21.180 1.00 83.50 96 PRO A O 1
ATOM 764 N N . SER A 1 97 ? 5.931 -4.055 -19.087 1.00 74.25 97 SER A N 1
ATOM 765 C CA . SER A 1 97 ? 6.740 -2.875 -19.411 1.00 74.25 97 SER A CA 1
ATOM 766 C C . SER A 1 97 ? 8.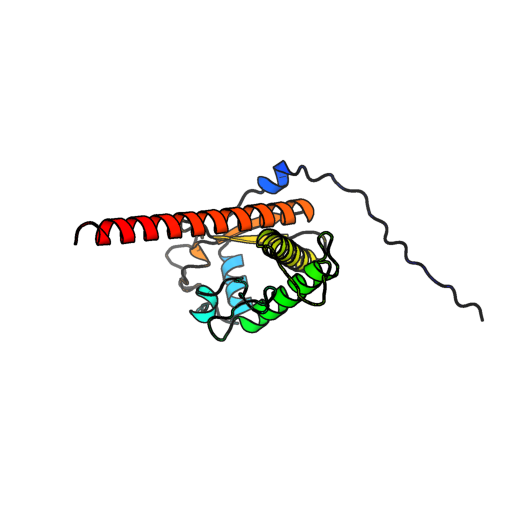235 -3.118 -19.166 1.00 74.25 97 SER A C 1
ATOM 768 O O . SER A 1 97 ? 8.932 -2.210 -18.714 1.00 74.25 97 SER A O 1
ATOM 770 N N . ARG A 1 98 ? 8.727 -4.348 -19.386 1.00 80.12 98 ARG A N 1
ATOM 771 C CA . ARG A 1 98 ? 10.121 -4.700 -19.083 1.00 80.12 98 ARG A CA 1
ATOM 772 C C . ARG A 1 98 ? 11.117 -3.752 -19.749 1.00 80.12 98 ARG A C 1
ATOM 774 O O . ARG A 1 98 ? 10.990 -3.417 -20.930 1.00 80.12 98 ARG A O 1
ATOM 781 N N . ILE A 1 99 ? 12.139 -3.369 -18.995 1.00 79.19 99 ILE A N 1
ATOM 782 C CA . ILE A 1 99 ? 13.186 -2.474 -19.477 1.00 79.19 99 ILE A CA 1
ATOM 783 C C . ILE A 1 99 ? 14.061 -3.237 -20.473 1.00 79.19 99 ILE A C 1
ATOM 785 O O . ILE A 1 99 ? 14.534 -4.339 -20.192 1.00 79.19 99 ILE A O 1
ATOM 789 N N . LYS A 1 100 ? 14.341 -2.624 -21.622 1.00 72.06 100 LYS A N 1
ATOM 790 C CA . LYS A 1 100 ? 15.444 -3.056 -22.484 1.00 72.06 100 LYS A CA 1
ATOM 791 C C . LYS A 1 100 ? 16.709 -2.355 -22.003 1.00 72.06 100 LYS A C 1
ATOM 793 O O . LYS A 1 100 ? 16.789 -1.131 -22.062 1.00 72.06 100 LYS A O 1
ATOM 798 N N . ALA A 1 101 ? 17.674 -3.111 -21.491 1.00 65.44 101 ALA A N 1
ATOM 799 C CA . ALA A 1 101 ? 18.973 -2.551 -21.150 1.00 65.44 101 ALA A CA 1
ATOM 800 C C . ALA A 1 101 ? 19.714 -2.211 -22.449 1.00 65.44 101 ALA A C 1
ATOM 802 O O . ALA A 1 101 ? 20.191 -3.106 -23.141 1.00 65.44 101 ALA A O 1
ATOM 803 N N . ASP A 1 102 ? 19.793 -0.927 -22.787 1.00 63.81 102 ASP A N 1
ATOM 804 C CA . ASP A 1 102 ? 20.670 -0.459 -23.855 1.00 63.81 102 ASP A CA 1
ATOM 805 C C . ASP A 1 102 ? 22.063 -0.214 -23.262 1.00 63.81 102 ASP A C 1
ATOM 807 O O . ASP A 1 102 ? 22.215 0.541 -22.298 1.00 63.81 102 ASP A O 1
ATOM 811 N N . SER A 1 103 ? 23.089 -0.884 -23.789 1.00 62.28 103 SER A N 1
ATOM 812 C CA . SER A 1 103 ? 24.500 -0.742 -23.375 1.00 62.28 103 SER A CA 1
ATOM 813 C C . SER A 1 103 ? 24.827 -1.021 -21.888 1.00 62.28 103 SER A C 1
ATOM 815 O O . SER A 1 103 ? 25.843 -0.562 -21.373 1.00 62.28 103 SER A O 1
ATOM 817 N N . GLY A 1 104 ? 23.985 -1.780 -21.172 1.00 67.00 104 GLY A N 1
ATOM 818 C CA . GLY A 1 104 ? 24.214 -2.148 -19.762 1.00 67.00 104 GLY A CA 1
ATOM 819 C C . GLY A 1 104 ? 23.853 -1.062 -18.738 1.00 67.00 104 GLY A C 1
ATOM 820 O O . GLY A 1 104 ? 23.963 -1.293 -17.534 1.00 67.00 104 GLY A O 1
ATOM 821 N N . ILE A 1 105 ? 23.362 0.100 -19.186 1.00 68.81 105 ILE A N 1
ATOM 822 C CA . ILE A 1 105 ? 22.892 1.180 -18.312 1.00 68.81 105 ILE A CA 1
ATOM 823 C C . ILE A 1 105 ? 21.365 1.154 -18.259 1.00 68.81 105 ILE A C 1
ATOM 825 O O . ILE A 1 105 ? 20.679 1.429 -19.241 1.00 68.81 105 ILE A O 1
ATOM 829 N N . ILE A 1 106 ? 20.814 0.884 -17.075 1.00 77.31 106 ILE A N 1
ATOM 830 C CA . ILE A 1 106 ? 19.369 0.956 -16.845 1.00 77.31 106 ILE A CA 1
ATOM 831 C C . ILE A 1 106 ? 18.963 2.424 -16.680 1.00 77.31 106 ILE A C 1
ATOM 833 O O . ILE A 1 106 ? 19.179 3.030 -15.628 1.00 77.31 106 ILE A O 1
ATOM 837 N N . LYS A 1 107 ? 18.348 3.001 -17.718 1.00 82.19 107 LYS A N 1
ATOM 838 C CA . LYS A 1 107 ? 17.672 4.302 -17.642 1.00 82.19 107 LYS A CA 1
ATOM 839 C C . LYS A 1 107 ? 16.188 4.072 -17.386 1.00 82.19 107 LYS A C 1
ATOM 841 O O . LYS A 1 107 ? 15.520 3.430 -18.182 1.00 82.19 107 LYS A O 1
ATOM 846 N N . LEU A 1 108 ? 15.700 4.602 -16.268 1.00 87.81 108 LEU A N 1
ATOM 847 C CA . LEU A 1 108 ? 14.300 4.509 -15.863 1.00 87.81 108 LEU A CA 1
ATOM 848 C C . LEU A 1 108 ? 13.656 5.886 -15.832 1.00 87.81 108 LEU A C 1
ATOM 850 O O . LEU A 1 108 ? 14.056 6.755 -15.050 1.00 87.81 108 LEU A O 1
ATOM 854 N N . THR A 1 109 ? 12.617 6.055 -16.635 1.00 89.94 109 THR A N 1
ATOM 855 C CA . THR A 1 109 ? 11.698 7.185 -16.549 1.00 89.94 109 THR A CA 1
ATOM 856 C C . THR A 1 109 ? 10.892 7.121 -15.249 1.00 89.94 109 THR A C 1
ATOM 858 O O . THR A 1 109 ? 10.714 6.067 -14.637 1.00 89.94 109 THR A O 1
ATOM 861 N N . GLN A 1 110 ? 10.353 8.263 -14.815 1.00 88.62 110 GLN A N 1
ATOM 862 C CA . GLN A 1 110 ? 9.463 8.291 -13.648 1.00 88.62 110 GLN A CA 1
ATOM 863 C C . GLN A 1 110 ? 8.185 7.471 -13.884 1.00 88.62 110 GLN A C 1
ATOM 865 O O . GLN A 1 110 ? 7.659 6.878 -12.949 1.00 88.62 110 GLN A O 1
ATOM 870 N N . ASN A 1 111 ? 7.701 7.389 -15.126 1.00 90.12 111 ASN A N 1
ATOM 871 C CA . ASN A 1 111 ? 6.522 6.593 -15.472 1.00 90.12 111 ASN A CA 1
ATOM 872 C C . ASN A 1 111 ? 6.775 5.100 -15.263 1.00 90.12 111 ASN A C 1
ATOM 874 O O . ASN A 1 111 ? 5.964 4.444 -14.619 1.00 90.12 111 ASN A O 1
ATOM 878 N N . GLU A 1 112 ? 7.915 4.589 -15.728 1.00 92.12 112 GLU A N 1
ATOM 879 C CA . GLU A 1 112 ? 8.289 3.180 -15.551 1.00 92.12 112 GLU A CA 1
ATOM 880 C C . GLU A 1 112 ? 8.457 2.823 -14.071 1.00 92.12 112 GLU A C 1
ATOM 882 O O . GLU A 1 112 ? 7.951 1.797 -13.628 1.00 92.12 112 GLU A O 1
ATOM 887 N N . LYS A 1 113 ? 9.088 3.698 -13.274 1.00 92.81 113 LYS A N 1
ATOM 888 C CA . LYS A 1 113 ? 9.213 3.497 -11.818 1.00 92.81 113 LYS A CA 1
ATOM 889 C C . LYS A 1 113 ? 7.850 3.419 -11.127 1.00 92.81 113 LYS A C 1
ATOM 891 O O . LYS A 1 113 ? 7.630 2.547 -10.288 1.00 92.81 113 LYS A O 1
ATOM 896 N N . ARG A 1 114 ? 6.937 4.333 -11.473 1.00 92.88 114 ARG A N 1
ATOM 897 C CA . ARG A 1 114 ? 5.582 4.396 -10.900 1.00 92.88 114 ARG A CA 1
ATOM 898 C C . ARG A 1 114 ? 4.746 3.182 -11.284 1.00 92.88 114 ARG A C 1
ATOM 900 O O . ARG A 1 114 ? 4.108 2.591 -10.421 1.00 92.88 114 ARG A O 1
ATOM 907 N N . ASP A 1 115 ? 4.774 2.801 -12.555 1.00 94.69 115 ASP A N 1
ATOM 908 C CA . ASP A 1 115 ? 4.037 1.645 -13.058 1.00 94.69 115 ASP A CA 1
ATOM 909 C C . ASP A 1 115 ? 4.577 0.334 -12.462 1.00 94.69 115 ASP A C 1
ATOM 911 O O . ASP A 1 115 ? 3.789 -0.497 -12.015 1.00 94.69 115 ASP A O 1
ATOM 915 N N . ALA A 1 116 ? 5.900 0.183 -12.334 1.00 95.44 116 ALA A N 1
ATOM 916 C CA . ALA A 1 116 ? 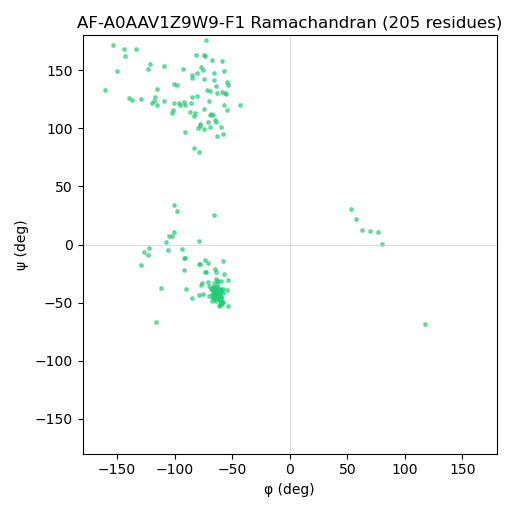6.500 -0.965 -11.656 1.00 95.44 116 ALA A CA 1
ATOM 917 C C . ALA A 1 116 ? 6.121 -1.033 -10.170 1.00 95.44 116 ALA A C 1
ATOM 919 O O . ALA A 1 116 ? 5.779 -2.105 -9.677 1.00 95.44 116 ALA A O 1
ATOM 920 N N . LEU A 1 117 ? 6.119 0.102 -9.459 1.00 96.38 117 LEU A N 1
ATOM 921 C CA . LEU A 1 117 ? 5.653 0.163 -8.070 1.00 96.38 117 LEU A CA 1
ATOM 922 C C . LEU A 1 117 ? 4.169 -0.212 -7.948 1.00 96.38 117 LEU A C 1
ATOM 924 O O . LEU A 1 117 ? 3.813 -0.991 -7.067 1.00 96.38 117 LEU A O 1
ATOM 928 N N . ALA A 1 118 ? 3.312 0.300 -8.835 1.00 96.88 118 ALA A N 1
ATOM 929 C CA . ALA A 1 118 ? 1.886 -0.018 -8.835 1.00 96.88 118 ALA A CA 1
ATOM 930 C C . ALA A 1 118 ? 1.644 -1.523 -9.022 1.00 96.88 118 ALA A C 1
ATOM 932 O O . ALA A 1 118 ? 0.889 -2.133 -8.261 1.00 96.88 118 ALA A O 1
ATOM 933 N N . ARG A 1 119 ? 2.325 -2.142 -9.994 1.00 97.25 119 ARG A N 1
ATOM 934 C CA . ARG A 1 119 ? 2.238 -3.589 -10.237 1.00 97.25 119 ARG A CA 1
ATOM 935 C C . ARG A 1 119 ? 2.802 -4.401 -9.080 1.00 97.25 119 ARG A C 1
ATOM 937 O O . ARG A 1 119 ? 2.160 -5.360 -8.672 1.00 97.25 119 ARG A O 1
ATOM 944 N N . ALA A 1 120 ? 3.931 -3.986 -8.508 1.00 97.75 120 ALA A N 1
ATOM 945 C CA . ALA A 1 120 ? 4.532 -4.653 -7.359 1.00 97.75 120 ALA A CA 1
ATOM 946 C C . ALA A 1 120 ? 3.574 -4.691 -6.159 1.00 97.75 120 ALA A C 1
ATOM 948 O O . ALA A 1 120 ? 3.306 -5.765 -5.627 1.00 97.75 120 ALA A O 1
ATOM 949 N N . LEU A 1 121 ? 2.998 -3.544 -5.775 1.00 97.62 121 LEU A N 1
ATOM 950 C CA . LEU A 1 121 ? 2.024 -3.464 -4.678 1.00 97.62 121 LEU A CA 1
ATOM 951 C C . LEU A 1 121 ? 0.768 -4.292 -4.970 1.00 97.62 121 LEU A C 1
ATOM 953 O O . LEU A 1 121 ? 0.297 -5.024 -4.101 1.00 97.62 121 LEU A O 1
ATOM 957 N N . THR A 1 12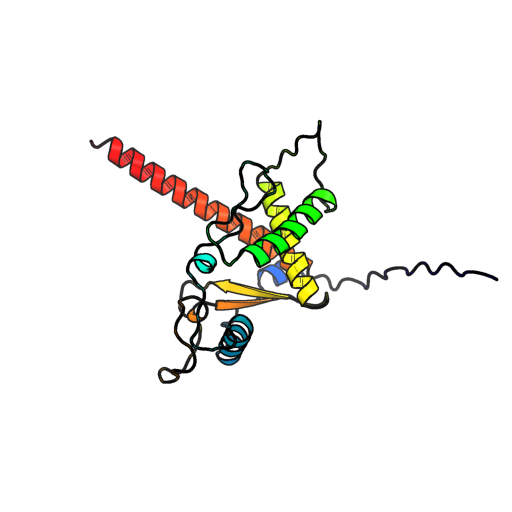2 ? 0.271 -4.233 -6.208 1.00 97.56 122 THR A N 1
ATOM 958 C CA . THR A 1 122 ? -0.866 -5.049 -6.658 1.00 97.56 122 THR A CA 1
ATOM 959 C C . THR A 1 122 ? -0.559 -6.536 -6.520 1.00 97.56 122 THR A C 1
ATOM 961 O O . THR A 1 122 ? -1.360 -7.276 -5.963 1.00 97.56 122 THR A O 1
ATOM 964 N N . SER A 1 123 ? 0.593 -6.991 -7.015 1.00 97.31 123 SER A N 1
ATOM 965 C CA . SER A 1 123 ? 0.998 -8.395 -6.968 1.00 97.31 123 SER A CA 1
ATOM 966 C C . SER A 1 123 ? 1.161 -8.889 -5.532 1.00 97.31 123 SER A C 1
ATOM 968 O O . SER A 1 123 ? 0.671 -9.971 -5.231 1.00 97.31 123 SER A O 1
ATOM 970 N N . ILE A 1 124 ? 1.765 -8.093 -4.644 1.00 97.56 124 ILE A N 1
ATOM 971 C CA . ILE A 1 124 ? 1.925 -8.436 -3.223 1.00 97.56 124 ILE A CA 1
ATOM 972 C C . ILE A 1 124 ? 0.564 -8.606 -2.545 1.00 97.56 124 ILE A C 1
ATOM 974 O O . ILE A 1 124 ? 0.309 -9.642 -1.937 1.00 97.56 124 ILE A O 1
ATOM 978 N N . LEU A 1 125 ? -0.325 -7.615 -2.662 1.00 96.81 125 LEU A N 1
ATOM 979 C CA . LEU A 1 125 ? -1.623 -7.674 -1.986 1.00 96.81 125 LEU A CA 1
ATOM 980 C C . LEU A 1 125 ? -2.536 -8.749 -2.571 1.00 96.81 125 LEU A C 1
ATOM 982 O O . LEU A 1 125 ? -3.215 -9.443 -1.824 1.00 96.81 125 LEU A O 1
ATOM 986 N N . TRP A 1 126 ? -2.521 -8.924 -3.892 1.00 97.50 126 TRP A N 1
ATOM 987 C CA . TRP A 1 126 ? -3.310 -9.963 -4.546 1.00 97.50 126 TRP A CA 1
ATOM 988 C C . TRP A 1 126 ? -2.835 -11.368 -4.164 1.00 97.50 126 TRP A C 1
ATOM 990 O O . TRP A 1 126 ? -3.651 -12.270 -4.008 1.00 97.50 126 TRP A O 1
ATOM 1000 N N . GLN A 1 127 ? -1.521 -11.561 -3.994 1.00 97.12 127 GLN A N 1
ATOM 1001 C CA . GLN A 1 127 ? -0.971 -12.818 -3.480 1.00 97.12 127 GLN A CA 1
ATOM 1002 C C . GLN A 1 127 ? -1.342 -13.047 -2.013 1.00 97.12 127 GLN A C 1
ATOM 1004 O O . GLN A 1 127 ? -1.655 -14.173 -1.655 1.00 97.12 127 GLN A O 1
ATOM 1009 N N . ALA A 1 128 ? -1.358 -12.001 -1.183 1.00 95.81 128 ALA A N 1
ATOM 1010 C CA . ALA A 1 128 ? -1.763 -12.114 0.219 1.00 95.81 128 ALA A CA 1
ATOM 1011 C C . ALA A 1 128 ? -3.241 -12.515 0.400 1.00 95.81 128 ALA A C 1
ATOM 1013 O O . ALA A 1 128 ? -3.591 -13.065 1.439 1.00 95.81 128 ALA A O 1
ATOM 1014 N N . GLY A 1 129 ? -4.098 -12.248 -0.591 1.00 96.44 129 GLY A N 1
ATOM 1015 C CA . GLY A 1 129 ? -5.488 -12.716 -0.642 1.00 96.44 129 GLY A CA 1
ATOM 1016 C C . GLY A 1 129 ? -5.692 -13.965 -1.505 1.00 96.44 129 GLY A C 1
ATOM 1017 O O . GLY A 1 129 ? -6.749 -14.111 -2.126 1.00 96.44 129 GLY A O 1
ATOM 1018 N N . ASP A 1 130 ? -4.669 -14.817 -1.625 1.00 97.12 130 ASP A N 1
ATOM 1019 C CA . ASP A 1 130 ? -4.688 -16.091 -2.362 1.00 97.12 130 ASP A CA 1
ATOM 1020 C C . ASP A 1 130 ? -5.171 -15.975 -3.816 1.00 97.12 130 ASP A C 1
ATOM 1022 O O . ASP A 1 130 ? -5.773 -16.880 -4.393 1.00 97.12 130 ASP A O 1
ATOM 1026 N N . GLY A 1 131 ? -4.918 -14.826 -4.440 1.00 96.25 131 GLY A N 1
ATOM 1027 C CA . GLY A 1 131 ? -5.307 -14.569 -5.817 1.00 96.25 131 GLY A CA 1
ATOM 1028 C C . GLY A 1 131 ? -6.790 -14.253 -6.022 1.00 96.25 131 GLY A C 1
ATOM 1029 O O . GLY A 1 131 ? -7.224 -14.211 -7.176 1.00 96.25 131 GLY A O 1
ATOM 1030 N N . THR A 1 132 ? -7.552 -14.024 -4.951 1.00 95.81 132 THR A N 1
ATOM 1031 C CA . THR A 1 132 ? -9.012 -13.836 -5.016 1.00 95.81 132 THR A CA 1
ATOM 1032 C C . THR A 1 132 ? -9.460 -12.419 -4.689 1.00 95.81 132 THR A C 1
ATOM 1034 O O . THR A 1 132 ? -10.398 -11.917 -5.304 1.00 95.81 132 THR A O 1
ATOM 1037 N N . ASN A 1 133 ? -8.800 -11.766 -3.734 1.00 95.25 133 ASN A N 1
ATOM 1038 C CA . ASN A 1 133 ? -9.190 -10.448 -3.261 1.00 95.25 133 ASN A CA 1
ATOM 1039 C C . ASN A 1 133 ? -7.998 -9.675 -2.686 1.00 95.25 133 ASN A C 1
ATOM 1041 O O . ASN A 1 133 ? -6.901 -10.210 -2.528 1.00 95.25 133 ASN A O 1
ATOM 1045 N N . ALA A 1 134 ? -8.216 -8.398 -2.390 1.00 96.31 134 ALA A N 1
ATOM 1046 C CA . ALA A 1 134 ? -7.266 -7.576 -1.660 1.00 96.31 134 ALA A CA 1
ATOM 1047 C C . ALA A 1 134 ? -7.982 -6.491 -0.852 1.00 96.31 134 ALA A C 1
ATOM 1049 O O . ALA A 1 134 ? -9.010 -5.954 -1.269 1.00 96.31 134 ALA A O 1
ATOM 1050 N N . LEU A 1 135 ? -7.387 -6.119 0.279 1.00 94.06 135 LEU A N 1
ATOM 1051 C CA . LEU A 1 135 ? -7.850 -5.030 1.130 1.00 94.06 135 LEU A CA 1
ATOM 1052 C C . LEU A 1 135 ? -6.770 -3.949 1.200 1.00 94.06 135 LEU A C 1
ATOM 1054 O O . LEU A 1 135 ? -5.631 -4.218 1.579 1.00 94.06 135 LEU A O 1
ATOM 1058 N N . VAL A 1 136 ? -7.123 -2.721 0.830 1.00 94.88 136 VAL A N 1
ATOM 1059 C CA . VAL A 1 136 ? -6.208 -1.576 0.828 1.00 94.88 136 VAL A CA 1
ATOM 1060 C C . VAL A 1 136 ? -6.585 -0.617 1.946 1.00 94.88 136 VAL A C 1
ATOM 1062 O O . VAL A 1 136 ? -7.703 -0.104 1.988 1.00 94.88 136 VAL A O 1
ATOM 1065 N N . ALA A 1 137 ? -5.626 -0.330 2.825 1.00 94.12 137 ALA A N 1
ATOM 1066 C CA . ALA A 1 137 ? -5.751 0.717 3.828 1.00 94.12 137 ALA A CA 1
ATOM 1067 C C . ALA A 1 137 ? -5.362 2.080 3.243 1.00 94.12 137 ALA A C 1
ATOM 1069 O O . ALA A 1 137 ? -4.270 2.255 2.699 1.00 94.12 137 ALA A O 1
ATOM 1070 N N . ILE A 1 138 ? -6.250 3.060 3.391 1.00 92.56 138 ILE A N 1
ATOM 1071 C CA . ILE A 1 138 ? -6.054 4.440 2.951 1.00 92.56 138 ILE A CA 1
ATOM 1072 C C . ILE A 1 138 ? -6.216 5.404 4.121 1.00 92.56 138 ILE A C 1
ATOM 1074 O O . ILE A 1 138 ? -6.976 5.159 5.058 1.00 92.56 138 ILE A O 1
ATOM 1078 N N . ARG A 1 139 ? -5.526 6.543 4.053 1.00 90.44 139 ARG A N 1
ATOM 1079 C CA . ARG A 1 139 ? -5.601 7.572 5.092 1.00 90.44 139 ARG A CA 1
ATOM 1080 C C . ARG A 1 139 ? -6.684 8.605 4.780 1.00 90.44 139 ARG A C 1
ATOM 1082 O O . ARG A 1 139 ? -6.634 9.292 3.763 1.00 90.44 139 ARG A O 1
ATOM 1089 N N . SER A 1 140 ? -7.625 8.760 5.700 1.00 91.25 140 SER A N 1
ATOM 1090 C CA . SER A 1 140 ? -8.617 9.831 5.754 1.00 91.25 140 SER A CA 1
ATOM 1091 C C . SER A 1 140 ? -8.003 11.136 6.272 1.00 91.25 140 SER A C 1
ATOM 1093 O O . SER A 1 140 ? -7.054 11.136 7.053 1.00 91.25 140 SER A O 1
ATOM 1095 N N . ARG A 1 141 ? -8.573 12.279 5.869 1.00 89.19 141 ARG A N 1
ATOM 1096 C CA . ARG A 1 141 ? -8.213 13.603 6.419 1.00 89.19 141 ARG A CA 1
ATOM 1097 C C . ARG A 1 141 ? -8.849 13.885 7.780 1.00 89.19 141 ARG A C 1
ATOM 1099 O O . ARG A 1 141 ? -8.453 14.828 8.453 1.00 89.19 141 ARG A O 1
ATOM 1106 N N . ARG A 1 142 ? -9.871 13.114 8.143 1.00 91.69 142 ARG A N 1
ATOM 1107 C CA . ARG A 1 142 ? -10.604 13.215 9.407 1.00 91.69 142 ARG A CA 1
ATOM 1108 C C . ARG A 1 142 ? -10.502 11.892 10.147 1.00 91.69 142 ARG A C 1
ATOM 1110 O O . ARG A 1 142 ? -10.345 10.856 9.496 1.00 91.69 142 ARG A O 1
ATOM 1117 N N . ILE A 1 143 ? -10.644 11.947 11.465 1.00 91.88 143 ILE A N 1
ATOM 1118 C CA . ILE A 1 143 ? -10.841 10.756 12.289 1.00 91.88 143 ILE A CA 1
ATOM 1119 C C . ILE A 1 143 ? -12.116 10.049 11.809 1.00 91.88 143 ILE A C 1
ATOM 1121 O O . ILE A 1 143 ? -13.134 10.696 11.561 1.00 91.88 143 ILE A O 1
ATOM 1125 N N . VAL A 1 144 ? -12.016 8.741 11.599 1.00 92.94 144 VAL A N 1
ATOM 1126 C CA . VAL A 1 144 ? -13.080 7.861 11.091 1.00 92.94 144 VAL A CA 1
ATOM 1127 C C . VAL A 1 144 ? -13.276 6.621 11.956 1.00 92.94 144 VAL A C 1
ATOM 1129 O O . VAL A 1 144 ? -14.316 5.979 11.842 1.00 92.94 144 VAL A O 1
ATOM 1132 N N . LEU A 1 145 ? -12.304 6.276 12.807 1.00 90.12 145 LEU A N 1
ATOM 1133 C CA . LEU A 1 145 ? -12.454 5.189 13.767 1.00 90.12 145 LEU A CA 1
ATOM 1134 C C . LEU A 1 145 ? -13.490 5.584 14.820 1.00 90.12 145 LEU A C 1
ATOM 1136 O O . LEU A 1 145 ? -13.261 6.474 15.638 1.00 90.12 145 LEU A O 1
ATOM 1140 N N . ASN A 1 146 ? -14.625 4.898 14.798 1.00 81.31 146 ASN A N 1
ATOM 1141 C CA . ASN A 1 146 ? -15.687 5.084 15.775 1.00 81.31 146 ASN A CA 1
ATOM 1142 C C . ASN A 1 146 ? -15.360 4.262 17.027 1.00 81.31 146 ASN A C 1
ATOM 1144 O O . ASN A 1 146 ? -15.828 3.134 17.150 1.00 81.31 146 ASN A O 1
ATOM 1148 N N . ALA A 1 147 ? -14.535 4.806 17.924 1.00 71.75 147 ALA A N 1
ATOM 1149 C CA . ALA A 1 147 ? -14.262 4.216 19.233 1.00 71.75 147 ALA A CA 1
ATOM 1150 C C . ALA A 1 147 ? -15.128 4.875 20.324 1.00 71.75 147 ALA A C 1
ATOM 1152 O O . ALA A 1 147 ? -15.263 6.103 20.316 1.00 71.75 147 ALA A O 1
ATOM 1153 N N . PRO A 1 148 ? -15.716 4.112 21.268 1.00 67.12 148 PRO A N 1
ATOM 1154 C CA . PRO A 1 148 ? -16.336 4.684 22.452 1.00 67.12 148 PRO A CA 1
ATOM 1155 C C . PRO A 1 148 ? -15.331 5.577 23.201 1.00 67.12 148 PRO A C 1
ATOM 1157 O O . PRO A 1 148 ? -14.176 5.178 23.356 1.00 67.12 148 PRO A O 1
ATOM 1160 N N . PRO A 1 149 ? -15.748 6.743 23.731 1.00 57.97 149 PRO A N 1
ATOM 1161 C CA . PRO A 1 149 ? -14.863 7.666 24.453 1.00 57.97 149 PRO A CA 1
ATOM 1162 C C . PRO A 1 149 ? -14.160 7.066 25.683 1.00 57.97 149 PRO A C 1
ATOM 1164 O O . PRO A 1 149 ? -13.255 7.683 26.229 1.00 57.97 149 PRO A O 1
ATOM 1167 N N . THR A 1 150 ? -14.608 5.900 26.153 1.00 52.44 150 THR A N 1
ATOM 1168 C CA . THR A 1 150 ? -14.223 5.280 27.426 1.00 52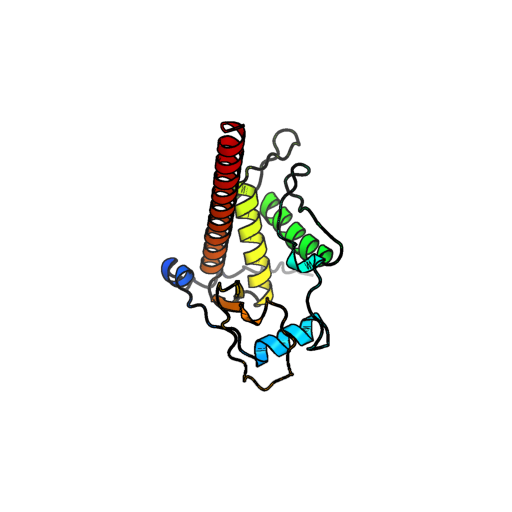.44 150 THR A CA 1
ATOM 1169 C C . THR A 1 150 ? -13.273 4.093 27.292 1.00 52.44 150 THR A C 1
ATOM 1171 O O . THR A 1 150 ? -12.848 3.540 28.303 1.00 52.44 150 THR A O 1
ATOM 1174 N N . THR A 1 151 ? -12.948 3.650 26.077 1.00 60.09 151 THR A N 1
ATOM 1175 C CA . THR A 1 151 ? -12.090 2.475 25.902 1.00 60.09 151 THR A CA 1
ATOM 1176 C C . THR A 1 151 ? -10.620 2.872 25.814 1.00 60.09 151 THR A C 1
ATOM 1178 O O . THR A 1 151 ? -10.120 3.122 24.721 1.00 60.09 151 THR A O 1
ATOM 1181 N N . ASP A 1 152 ? -9.896 2.787 26.936 1.00 71.06 152 ASP A N 1
ATOM 1182 C CA . ASP A 1 152 ? -8.419 2.786 27.007 1.00 71.06 152 ASP A CA 1
ATOM 1183 C C . ASP A 1 152 ? -7.798 1.528 26.353 1.00 71.06 152 ASP A C 1
ATOM 1185 O O . ASP A 1 152 ? -6.712 1.079 26.714 1.00 71.06 152 ASP A O 1
ATOM 1189 N N . ILE A 1 153 ? -8.483 0.887 25.407 1.00 79.25 153 ILE A N 1
ATOM 1190 C CA . ILE A 1 153 ? -8.056 -0.381 24.808 1.00 79.25 153 ILE A CA 1
ATOM 1191 C C . ILE A 1 153 ? -6.910 -0.136 23.820 1.00 79.25 153 ILE A C 1
ATOM 1193 O O . ILE A 1 153 ? -5.918 -0.866 23.829 1.00 79.25 153 ILE A O 1
ATOM 1197 N N . LEU A 1 154 ? -7.022 0.915 23.003 1.00 82.19 154 LEU A N 1
ATOM 1198 C CA . LEU A 1 154 ? -6.072 1.244 21.944 1.00 82.19 154 LEU A CA 1
ATOM 1199 C C . LEU A 1 154 ? -5.464 2.626 22.198 1.00 82.19 154 LEU A C 1
ATOM 1201 O O . LEU A 1 154 ? -6.190 3.614 22.262 1.00 82.19 154 LEU A O 1
ATOM 1205 N N . GLU A 1 155 ? -4.136 2.700 22.308 1.00 83.62 155 GLU A N 1
ATOM 1206 C CA . GLU A 1 155 ? -3.461 4.003 22.383 1.00 83.62 155 GLU A CA 1
ATOM 1207 C C . GLU A 1 155 ? -3.562 4.729 21.042 1.00 83.62 155 GLU A C 1
ATOM 1209 O O . GLU A 1 155 ? -3.230 4.115 20.008 1.00 83.62 155 GLU A O 1
ATOM 1214 N N . PRO A 1 156 ? -3.943 6.020 21.050 1.00 85.06 156 PRO A N 1
ATOM 1215 C CA . PRO A 1 156 ? -3.903 6.840 19.857 1.00 85.06 156 PRO A CA 1
ATOM 1216 C C . PRO A 1 156 ? -2.496 6.868 19.251 1.00 85.06 156 PRO A C 1
ATOM 1218 O O . PRO A 1 156 ? -1.506 7.110 19.943 1.00 85.06 156 PRO A O 1
ATOM 1221 N N . ASP A 1 157 ? -2.396 6.616 17.949 1.00 86.00 157 ASP A N 1
ATOM 1222 C CA . ASP A 1 157 ? -1.138 6.631 17.193 1.00 86.00 157 ASP A CA 1
ATOM 1223 C C . ASP A 1 157 ? -1.142 7.610 16.014 1.00 86.00 157 ASP A C 1
ATOM 1225 O O . ASP A 1 157 ? -0.119 7.783 15.346 1.00 86.00 157 ASP A O 1
ATOM 1229 N N . GLY A 1 158 ? -2.273 8.275 15.758 1.00 88.38 158 GLY A N 1
ATOM 1230 C CA . GLY A 1 158 ? -2.439 9.198 14.636 1.00 88.38 158 GLY A CA 1
ATOM 1231 C C . GLY A 1 158 ? -2.469 8.512 13.265 1.00 88.38 158 GLY A C 1
ATOM 1232 O O . GLY A 1 158 ? -2.364 9.194 12.233 1.00 88.38 158 GLY A O 1
ATOM 1233 N N . ILE A 1 159 ? -2.588 7.182 13.242 1.00 90.62 159 ILE A N 1
ATOM 1234 C CA . ILE A 1 159 ? -2.662 6.337 12.054 1.00 90.62 159 ILE A CA 1
ATOM 1235 C C . ILE A 1 159 ? -4.022 5.652 12.019 1.00 90.62 159 ILE A C 1
ATOM 1237 O O . ILE A 1 159 ? -4.810 5.958 11.122 1.00 90.62 159 ILE A O 1
ATOM 1241 N N . LEU A 1 160 ? -4.301 4.746 12.962 1.00 91.50 160 LEU A N 1
ATOM 1242 C CA . LEU A 1 160 ? -5.474 3.864 12.922 1.00 91.50 160 LEU A CA 1
ATOM 1243 C C . LEU A 1 160 ? -6.789 4.642 12.989 1.00 91.50 160 LEU A C 1
ATOM 1245 O O . LEU A 1 160 ? -7.762 4.263 12.340 1.00 91.50 160 LEU A O 1
ATOM 1249 N N . GLU A 1 161 ? -6.801 5.784 13.670 1.00 91.75 161 GLU A N 1
ATOM 1250 C CA . GLU A 1 161 ? -7.968 6.660 13.789 1.00 91.75 161 GLU A CA 1
ATOM 1251 C C . GLU A 1 161 ? -8.388 7.254 12.444 1.00 91.75 161 GLU A C 1
ATOM 1253 O O . GLU A 1 161 ? -9.533 7.667 12.267 1.00 91.75 161 GLU A O 1
ATOM 1258 N N . TYR A 1 162 ? -7.465 7.285 11.485 1.00 93.75 162 TYR A N 1
ATOM 1259 C CA . TYR A 1 162 ? -7.642 7.864 10.163 1.00 93.75 162 TYR A CA 1
ATOM 1260 C C . TYR A 1 162 ? -7.763 6.798 9.068 1.00 93.75 162 TYR A C 1
ATOM 1262 O O . TYR A 1 162 ? -7.855 7.165 7.898 1.00 93.75 162 TYR A O 1
ATOM 1270 N N . VAL A 1 163 ? -7.750 5.499 9.379 1.00 94.50 163 VAL A N 1
ATOM 1271 C CA . VAL A 1 163 ? -7.769 4.456 8.342 1.00 94.50 163 VAL A CA 1
ATOM 1272 C C . VAL A 1 163 ? -9.183 4.225 7.808 1.00 94.50 163 VAL A C 1
ATOM 1274 O O . VAL A 1 163 ? -10.123 3.941 8.550 1.00 94.50 163 VAL A O 1
ATOM 1277 N N . LYS A 1 164 ? -9.314 4.280 6.482 1.00 94.69 164 LYS A N 1
ATOM 1278 C CA . LYS A 1 164 ? -10.408 3.635 5.753 1.00 94.69 164 LYS A CA 1
ATOM 1279 C C . LYS A 1 164 ? -9.872 2.443 4.972 1.00 94.69 164 LYS A C 1
ATOM 1281 O O . LYS A 1 164 ? -8.704 2.419 4.593 1.00 94.69 164 LYS A O 1
ATOM 1286 N N . LEU A 1 165 ? -10.737 1.479 4.715 1.00 94.94 165 LEU A N 1
ATOM 1287 C CA . LEU A 1 165 ? -10.444 0.249 4.004 1.00 94.94 165 LEU A CA 1
ATOM 1288 C C . LEU A 1 165 ? -11.243 0.218 2.704 1.00 94.94 165 LEU A C 1
ATOM 1290 O O . LEU A 1 165 ? -12.437 0.522 2.700 1.00 94.94 165 LEU A O 1
ATOM 1294 N N . ILE A 1 166 ? -10.569 -0.148 1.619 1.00 94.25 166 ILE A N 1
ATOM 1295 C CA . ILE A 1 166 ? -11.170 -0.390 0.309 1.00 94.25 166 ILE A CA 1
ATOM 1296 C C . ILE A 1 166 ? -10.942 -1.853 -0.041 1.00 94.25 166 ILE A C 1
ATOM 1298 O O . ILE A 1 166 ? -9.809 -2.334 0.001 1.00 94.25 166 ILE A O 1
ATOM 1302 N N . TYR A 1 167 ? -12.017 -2.550 -0.380 1.00 94.12 167 TYR A N 1
ATOM 1303 C CA . TYR A 1 167 ? -11.983 -3.956 -0.755 1.00 94.12 167 TYR A CA 1
ATOM 1304 C C . TYR A 1 167 ? -12.032 -4.118 -2.276 1.00 94.12 167 TYR A C 1
ATOM 1306 O O . TYR A 1 167 ? -12.790 -3.427 -2.955 1.00 94.12 167 TYR A O 1
ATOM 1314 N N . PHE A 1 168 ? -11.222 -5.035 -2.802 1.00 93.75 168 PHE A N 1
ATOM 1315 C CA . PHE A 1 168 ? -11.103 -5.314 -4.228 1.00 93.75 168 PHE A CA 1
ATOM 1316 C C . PHE A 1 168 ? -11.246 -6.812 -4.501 1.00 93.75 168 PHE A C 1
ATOM 1318 O O . PHE A 1 168 ? -10.455 -7.607 -4.005 1.00 93.75 168 PHE A O 1
ATOM 1325 N N . GLU A 1 169 ? -12.175 -7.180 -5.383 1.00 94.06 169 GLU A N 1
ATOM 1326 C CA . GLU A 1 169 ? -12.338 -8.552 -5.912 1.00 94.06 169 GLU A CA 1
ATOM 1327 C C . GLU A 1 169 ? -11.773 -8.713 -7.326 1.00 94.06 169 GLU A C 1
ATOM 1329 O O . GLU A 1 169 ? -11.935 -9.744 -7.975 1.00 94.06 169 GLU A O 1
ATOM 1334 N N . CYS A 1 170 ? -11.092 -7.687 -7.837 1.00 93.62 170 CYS A N 1
ATOM 1335 C CA . CYS A 1 170 ? -10.476 -7.732 -9.152 1.00 93.62 170 CYS A CA 1
ATOM 1336 C C . CYS A 1 170 ? -9.072 -7.132 -9.137 1.00 93.62 170 CYS A C 1
ATOM 1338 O O . CYS A 1 170 ? -8.871 -5.960 -8.808 1.00 93.62 170 CYS A O 1
ATOM 1340 N N . LYS A 1 171 ? -8.102 -7.930 -9.594 1.00 95.31 171 LYS A N 1
ATOM 1341 C CA . LYS A 1 171 ? -6.693 -7.538 -9.695 1.00 95.31 171 LYS A CA 1
ATOM 1342 C C . LYS A 1 171 ? -6.470 -6.335 -10.610 1.00 95.31 171 LYS A C 1
ATOM 1344 O O . LYS A 1 171 ? -5.621 -5.498 -10.324 1.00 95.31 171 LYS A O 1
ATOM 1349 N N . VAL A 1 172 ? -7.208 -6.261 -11.720 1.00 94.69 172 VAL A N 1
ATOM 1350 C CA . VAL A 1 172 ? -7.094 -5.157 -12.690 1.00 94.69 172 VAL A CA 1
ATOM 1351 C C . VAL A 1 172 ? -7.565 -3.854 -12.049 1.00 94.69 172 VAL A C 1
ATOM 1353 O O . VAL A 1 172 ? -6.850 -2.859 -12.075 1.00 94.69 172 VAL A O 1
ATOM 1356 N N . CYS A 1 173 ? -8.710 -3.905 -11.374 1.00 93.56 173 CYS A N 1
ATOM 1357 C CA . CYS A 1 173 ? -9.282 -2.787 -10.636 1.00 93.56 173 CYS A CA 1
ATOM 1358 C C . CYS A 1 173 ? -8.342 -2.298 -9.504 1.00 93.56 173 CYS A C 1
ATOM 1360 O O . CYS A 1 173 ? -8.139 -1.093 -9.347 1.00 93.56 173 CYS A O 1
ATOM 1362 N N . LEU A 1 174 ? -7.665 -3.213 -8.797 1.00 94.56 174 LEU A N 1
ATOM 1363 C CA . LEU A 1 174 ? -6.610 -2.877 -7.828 1.00 94.56 174 LEU A CA 1
ATOM 1364 C C . LEU A 1 174 ? -5.380 -2.209 -8.477 1.00 94.56 174 LEU A C 1
ATOM 1366 O O . LEU A 1 174 ? -4.834 -1.244 -7.936 1.00 94.56 174 LEU A O 1
ATOM 1370 N N . LEU A 1 175 ? -4.937 -2.703 -9.638 1.00 95.56 175 LEU A N 1
ATOM 1371 C CA . LEU A 1 175 ? -3.807 -2.122 -10.370 1.00 95.56 175 LEU A CA 1
ATOM 1372 C C . LEU A 1 175 ? -4.098 -0.689 -10.814 1.00 95.56 175 LEU A C 1
ATOM 1374 O O . LEU A 1 175 ? -3.258 0.200 -10.645 1.00 95.56 175 LEU A O 1
ATOM 1378 N N . ASP A 1 176 ? -5.280 -0.458 -11.374 1.00 93.44 176 ASP A N 1
ATOM 1379 C CA . ASP A 1 176 ? -5.681 0.865 -11.840 1.00 93.44 176 ASP A CA 1
ATOM 1380 C C . ASP A 1 176 ? -5.854 1.838 -10.673 1.00 93.44 176 ASP A C 1
ATOM 1382 O O . ASP A 1 176 ? -5.417 2.989 -10.769 1.00 93.44 176 ASP A O 1
ATOM 1386 N N . TYR A 1 177 ? -6.371 1.368 -9.532 1.00 93.06 177 TYR A N 1
ATOM 1387 C CA . TYR A 1 177 ? -6.359 2.136 -8.289 1.00 93.06 177 TYR A CA 1
ATOM 1388 C C . TYR A 1 177 ? -4.939 2.608 -7.935 1.00 93.06 177 TYR A C 1
ATOM 1390 O O . TYR A 1 177 ? -4.715 3.810 -7.768 1.00 93.06 177 TYR A O 1
ATOM 1398 N N . TYR A 1 178 ? -3.953 1.703 -7.886 1.00 94.31 178 TYR A N 1
ATOM 1399 C CA . TYR A 1 178 ? -2.582 2.078 -7.526 1.00 94.31 178 TYR A CA 1
ATOM 1400 C C . TYR A 1 178 ? -1.923 3.010 -8.539 1.00 94.31 178 TYR A C 1
ATOM 1402 O O . TYR A 1 178 ? -1.233 3.951 -8.140 1.00 94.31 178 TYR A O 1
ATOM 1410 N N . ARG A 1 179 ? -2.144 2.792 -9.839 1.00 93.88 179 ARG A N 1
ATOM 1411 C CA . ARG A 1 179 ? -1.642 3.691 -10.888 1.00 93.88 179 ARG A CA 1
ATOM 1412 C C . ARG A 1 179 ? -2.168 5.106 -10.697 1.00 93.88 179 ARG A C 1
ATOM 1414 O O . ARG A 1 179 ? -1.383 6.054 -10.686 1.00 93.88 179 ARG A O 1
ATOM 1421 N N . ASN A 1 180 ? -3.476 5.244 -10.503 1.00 91.69 180 ASN A N 1
ATOM 1422 C CA . ASN A 1 180 ? -4.110 6.541 -10.304 1.00 91.69 180 ASN A CA 1
ATOM 1423 C C . ASN A 1 180 ? -3.648 7.198 -9.001 1.00 91.69 180 ASN A C 1
ATOM 1425 O O . ASN A 1 180 ? -3.246 8.361 -9.014 1.00 91.69 180 ASN A O 1
ATOM 1429 N N . PHE A 1 181 ? -3.619 6.447 -7.900 1.00 89.81 181 PHE A N 1
ATOM 1430 C CA . PHE A 1 181 ? -3.183 6.945 -6.598 1.00 89.81 181 PHE A CA 1
ATOM 1431 C C . PHE A 1 181 ? -1.737 7.461 -6.622 1.00 89.81 181 PHE A C 1
ATOM 1433 O O . PHE A 1 181 ? -1.471 8.590 -6.208 1.00 89.81 181 PHE A O 1
ATOM 1440 N N . ILE A 1 182 ? -0.797 6.670 -7.150 1.00 90.62 182 ILE A N 1
ATOM 1441 C CA . ILE A 1 182 ? 0.624 7.045 -7.209 1.00 90.62 182 ILE A CA 1
ATOM 1442 C C . ILE A 1 182 ? 0.826 8.284 -8.09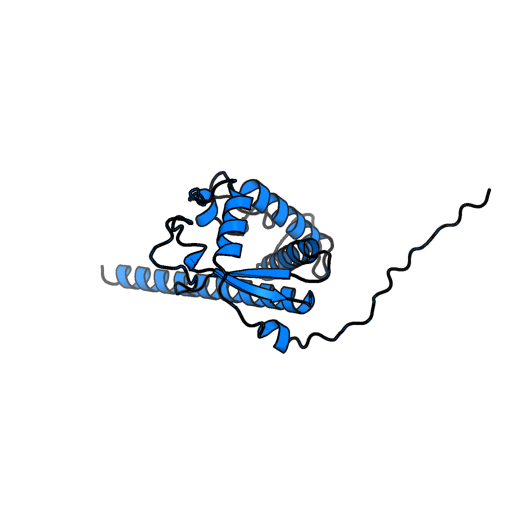1 1.00 90.62 182 ILE A C 1
ATOM 1444 O O . ILE A 1 182 ? 1.622 9.163 -7.750 1.00 90.62 182 ILE A O 1
ATOM 1448 N N . ASN A 1 183 ? 0.095 8.387 -9.205 1.00 85.81 183 ASN A N 1
ATOM 1449 C CA . ASN A 1 183 ? 0.153 9.562 -10.070 1.00 85.81 183 ASN A CA 1
ATOM 1450 C C . ASN A 1 183 ? -0.359 10.821 -9.351 1.00 85.81 183 ASN A C 1
ATOM 1452 O O . ASN A 1 183 ? 0.358 11.820 -9.314 1.00 85.81 183 ASN A O 1
ATOM 1456 N N . GLN A 1 184 ? -1.521 10.746 -8.695 1.00 82.94 184 GLN A N 1
ATOM 1457 C CA . GLN A 1 184 ? -2.108 11.873 -7.959 1.00 82.94 184 GLN A CA 1
ATOM 1458 C C . GLN A 1 184 ? -1.216 12.364 -6.812 1.00 82.94 184 GLN A C 1
ATOM 1460 O O . GLN A 1 184 ? -1.028 13.568 -6.637 1.00 82.94 184 GLN A O 1
ATOM 1465 N N . VAL A 1 185 ? -0.639 11.448 -6.026 1.00 77.94 185 VAL A N 1
ATOM 1466 C CA . VAL A 1 185 ? 0.258 11.814 -4.918 1.00 77.94 185 VAL A CA 1
ATOM 1467 C C . VAL A 1 185 ? 1.483 12.566 -5.436 1.00 77.94 185 VAL A C 1
ATOM 1469 O O . VAL A 1 185 ? 1.898 13.557 -4.833 1.00 77.94 185 VAL A O 1
ATOM 1472 N N . GLN A 1 186 ? 2.042 12.142 -6.570 1.00 72.69 186 GLN A N 1
ATOM 1473 C CA . GLN A 1 186 ? 3.182 12.823 -7.172 1.00 72.69 186 GLN A CA 1
ATOM 1474 C C . GLN A 1 186 ? 2.820 14.237 -7.643 1.00 72.69 186 GLN A C 1
ATOM 1476 O O . GLN A 1 186 ? 3.586 15.171 -7.396 1.00 72.69 186 GLN A O 1
ATOM 1481 N N . ASP A 1 187 ? 1.660 14.411 -8.273 1.00 72.38 187 ASP A N 1
ATOM 1482 C CA . ASP A 1 187 ? 1.206 15.721 -8.744 1.00 72.38 187 ASP A CA 1
ATOM 1483 C C . ASP A 1 187 ? 1.007 16.695 -7.575 1.00 72.38 187 ASP A C 1
ATOM 1485 O O . ASP A 1 187 ? 1.469 17.836 -7.635 1.00 72.38 187 ASP A O 1
ATOM 1489 N N . LEU A 1 188 ? 0.441 16.221 -6.460 1.00 71.19 188 LEU A N 1
ATOM 1490 C CA . LEU A 1 188 ? 0.301 17.003 -5.226 1.00 71.19 188 LEU A CA 1
ATOM 1491 C C . LEU A 1 188 ? 1.658 17.405 -4.625 1.00 71.19 188 LEU A C 1
ATOM 1493 O O . LEU A 1 188 ? 1.823 18.532 -4.151 1.00 71.19 188 LEU A O 1
ATOM 1497 N N . ILE A 1 189 ? 2.649 16.508 -4.645 1.00 69.88 189 ILE A N 1
ATOM 1498 C CA . ILE A 1 189 ? 4.011 16.810 -4.173 1.00 69.88 189 ILE A CA 1
ATOM 1499 C C . ILE A 1 189 ? 4.671 17.862 -5.074 1.00 69.88 189 ILE A C 1
ATOM 1501 O O . ILE A 1 189 ? 5.296 18.802 -4.575 1.00 69.88 189 ILE A O 1
ATOM 1505 N N . LEU A 1 190 ? 4.519 17.737 -6.395 1.00 67.69 190 LEU A N 1
ATOM 1506 C CA . LEU A 1 190 ? 5.062 18.694 -7.359 1.00 67.69 190 LEU A CA 1
ATOM 1507 C C . LEU A 1 190 ? 4.405 20.072 -7.227 1.00 67.69 190 LEU A C 1
ATOM 1509 O O . LEU A 1 190 ? 5.112 21.079 -7.276 1.00 67.69 190 LEU A O 1
ATOM 1513 N N . GLN A 1 191 ? 3.088 20.131 -7.017 1.00 66.75 191 GLN A N 1
ATOM 1514 C CA . GLN A 1 191 ? 2.359 21.376 -6.760 1.00 66.75 191 GLN A CA 1
ATOM 1515 C C . GLN A 1 191 ? 2.864 22.066 -5.489 1.00 66.75 191 GLN A C 1
ATOM 1517 O O . GLN A 1 191 ? 3.299 23.214 -5.558 1.00 66.75 191 GLN A O 1
ATOM 1522 N N . ARG A 1 192 ? 2.951 21.343 -4.364 1.00 66.81 192 ARG A N 1
ATOM 1523 C CA . ARG A 1 192 ? 3.491 21.893 -3.106 1.00 66.81 192 ARG A CA 1
ATOM 1524 C C . ARG A 1 192 ? 4.934 22.376 -3.240 1.00 66.81 192 ARG A C 1
ATOM 1526 O O . ARG A 1 192 ? 5.289 23.418 -2.698 1.00 66.81 192 ARG A O 1
ATOM 1533 N N . SER A 1 193 ? 5.774 21.650 -3.980 1.00 65.81 193 SER A N 1
ATOM 1534 C CA . SER A 1 193 ? 7.160 22.063 -4.230 1.00 65.81 193 SER A CA 1
ATOM 1535 C C . SER A 1 193 ? 7.239 23.338 -5.080 1.00 65.81 193 SER A C 1
ATOM 1537 O O . SER A 1 193 ? 8.079 24.201 -4.821 1.00 65.81 193 SER A O 1
ATOM 1539 N N . ARG A 1 194 ? 6.351 23.493 -6.071 1.00 64.38 194 ARG A N 1
ATOM 1540 C CA . ARG A 1 194 ? 6.243 24.713 -6.887 1.00 64.38 194 ARG A CA 1
ATOM 1541 C C . ARG A 1 194 ? 5.754 25.901 -6.065 1.00 64.38 194 ARG A C 1
ATOM 1543 O O . ARG A 1 194 ? 6.367 26.958 -6.149 1.00 64.38 194 ARG A O 1
ATOM 1550 N N . GLU A 1 195 ? 4.727 25.721 -5.242 1.00 61.06 195 GLU A N 1
ATOM 1551 C CA . GLU A 1 195 ? 4.204 26.761 -4.347 1.00 61.06 195 GLU A CA 1
ATOM 1552 C C . GLU A 1 195 ? 5.271 27.236 -3.355 1.00 61.06 195 GLU A C 1
ATOM 1554 O O . GLU A 1 195 ? 5.529 28.433 -3.255 1.00 61.06 195 GLU A O 1
ATOM 1559 N N . GLN A 1 196 ? 5.984 26.312 -2.704 1.00 52.78 196 GLN A N 1
ATOM 1560 C CA . GLN A 1 196 ? 7.093 26.654 -1.805 1.00 52.78 196 GLN A CA 1
ATOM 1561 C C . GLN A 1 196 ? 8.227 27.392 -2.532 1.00 52.78 196 GLN A C 1
ATOM 1563 O O . GLN A 1 196 ? 8.787 28.349 -1.993 1.00 52.78 196 GLN A O 1
ATOM 1568 N N . ARG A 1 197 ? 8.546 27.004 -3.776 1.00 54.44 197 ARG A N 1
ATOM 1569 C CA . ARG A 1 197 ? 9.531 27.718 -4.603 1.00 54.44 197 ARG A CA 1
ATOM 1570 C C . ARG A 1 197 ? 9.060 29.122 -4.971 1.00 54.44 197 ARG A C 1
ATOM 1572 O O . ARG A 1 197 ? 9.854 30.050 -4.857 1.00 54.44 197 ARG A O 1
ATOM 1579 N N . ILE A 1 198 ? 7.795 29.302 -5.350 1.00 54.75 198 ILE A N 1
ATOM 1580 C CA . ILE A 1 198 ? 7.214 30.619 -5.652 1.00 54.75 198 ILE A CA 1
ATOM 1581 C C . ILE A 1 198 ? 7.262 31.517 -4.413 1.00 54.75 198 ILE A C 1
ATOM 1583 O O . ILE A 1 198 ? 7.752 32.637 -4.515 1.00 54.75 198 ILE A O 1
ATOM 1587 N N . ILE A 1 199 ? 6.867 31.016 -3.239 1.00 49.44 199 ILE A N 1
ATOM 1588 C CA . ILE A 1 199 ? 6.945 31.764 -1.974 1.00 49.44 199 ILE A CA 1
ATOM 1589 C C . ILE A 1 199 ? 8.398 32.161 -1.675 1.00 49.44 199 ILE A C 1
ATOM 1591 O O . ILE A 1 199 ? 8.673 33.323 -1.391 1.00 49.44 199 ILE A O 1
ATOM 1595 N N . SER A 1 200 ? 9.357 31.242 -1.832 1.00 38.31 200 SER A N 1
ATOM 1596 C CA . SER A 1 200 ? 10.779 31.544 -1.607 1.00 38.31 200 SER A CA 1
ATOM 1597 C C . SER A 1 200 ? 11.370 32.552 -2.611 1.00 38.31 200 SER A C 1
ATOM 1599 O O . SER A 1 200 ? 12.228 33.353 -2.245 1.00 38.31 200 SER A O 1
ATOM 1601 N N . LEU A 1 201 ? 10.900 32.548 -3.865 1.00 40.47 201 LEU A N 1
ATOM 1602 C CA . LEU A 1 201 ? 11.305 33.498 -4.907 1.00 40.47 201 LEU A CA 1
ATOM 1603 C C . LEU A 1 201 ? 10.665 34.878 -4.719 1.00 40.47 201 LEU A C 1
ATOM 1605 O O . LEU A 1 201 ? 11.303 35.879 -5.031 1.00 40.47 201 LEU A O 1
ATOM 1609 N N . GLN A 1 202 ? 9.436 34.939 -4.199 1.00 41.34 202 GLN A N 1
ATOM 1610 C CA . GLN A 1 202 ? 8.780 36.194 -3.830 1.00 41.34 202 GLN A CA 1
ATOM 1611 C C . GLN A 1 202 ? 9.497 36.833 -2.636 1.00 41.34 202 GLN A C 1
ATOM 1613 O O . GLN A 1 202 ? 9.906 37.981 -2.734 1.00 41.34 202 GLN A O 1
ATOM 1618 N N . VAL A 1 203 ? 9.784 36.078 -1.570 1.00 39.19 203 VAL A N 1
ATOM 1619 C CA . VAL A 1 203 ? 10.524 36.594 -0.400 1.00 39.19 203 VAL A CA 1
ATOM 1620 C C . VAL A 1 203 ? 11.908 37.138 -0.783 1.00 39.19 203 VAL A C 1
ATOM 1622 O O . VAL A 1 203 ? 12.298 38.186 -0.291 1.00 39.19 203 VAL A O 1
ATOM 1625 N N . ARG A 1 204 ? 12.628 36.505 -1.719 1.00 41.38 204 ARG A N 1
ATOM 1626 C CA . ARG A 1 204 ? 13.929 37.005 -2.215 1.00 41.38 204 ARG A CA 1
ATOM 1627 C C . ARG A 1 204 ? 13.855 38.225 -3.141 1.00 41.38 204 ARG A C 1
ATOM 1629 O O . ARG A 1 204 ? 14.895 38.793 -3.434 1.00 41.38 204 ARG A O 1
ATOM 1636 N N . ARG A 1 205 ? 12.676 38.590 -3.655 1.00 44.50 205 ARG A N 1
ATOM 1637 C CA . ARG A 1 205 ? 12.476 39.817 -4.451 1.00 44.50 205 ARG A CA 1
ATOM 1638 C C . ARG A 1 205 ? 12.049 41.017 -3.602 1.00 44.50 205 ARG A C 1
ATOM 1640 O O . ARG A 1 205 ? 12.047 42.127 -4.119 1.00 44.50 205 ARG A O 1
ATOM 1647 N N . PHE A 1 206 ? 11.676 40.789 -2.344 1.00 43.59 206 PHE A N 1
ATOM 1648 C CA . PHE A 1 206 ? 11.251 41.819 -1.390 1.00 43.59 206 PHE A CA 1
ATOM 1649 C C . PHE A 1 206 ? 12.317 42.139 -0.319 1.00 43.59 206 PHE A C 1
ATOM 1651 O O . PHE A 1 206 ? 12.027 42.890 0.608 1.00 43.59 206 PHE A O 1
ATOM 1658 N N . ILE A 1 207 ? 13.532 41.591 -0.451 1.00 42.84 207 ILE A N 1
ATOM 1659 C CA . ILE A 1 207 ? 14.736 41.923 0.334 1.00 42.84 207 ILE A CA 1
ATOM 1660 C C . ILE A 1 207 ? 15.783 42.431 -0.654 1.00 42.84 207 ILE A C 1
ATOM 1662 O O . ILE A 1 207 ? 16.443 43.442 -0.342 1.00 42.84 207 ILE A O 1
#